Protein AF-X0XQT0-F1 (afdb_monomer_lite)

Radius of gyration: 21.72 Å; chains: 1; bounding box: 65×50×56 Å

Sequence (239 aa):
MYTRSASAFLIATLVLFSLCFSITVYAQEEADPASNDNGLSEESNVLSSSWTDRLWTETYFESHFSKHEDNNVISDWWVKHGIHLFKWREKYVDAYLKGRVLYDRNGDFWNNRGEAGIGIRYKPWNSLGLFLFSEVLYGSYWDREGDDKNPYDLSYWDYQGGFMFWQWWGDAWWQVEGVRFYVPFKGWRELYADGLYYDRDDSNVIATMDYKEGLMLTRQGNLSFDAYVNLEAATDVND

pLDDT: mean 81.71, std 19.34, range [33.56, 98.44]

Structure (mmCIF, N/CA/C/O backbone):
data_AF-X0XQT0-F1
#
_entry.id   AF-X0XQT0-F1
#
loop_
_atom_site.group_PDB
_atom_site.id
_atom_site.type_symbol
_atom_site.label_atom_id
_atom_site.label_alt_id
_atom_site.label_comp_id
_atom_site.label_asym_id
_atom_site.label_entity_id
_atom_site.label_seq_id
_atom_site.pdbx_PDB_ins_code
_atom_site.Cartn_x
_atom_site.Cartn_y
_atom_site.Cartn_z
_atom_site.occupancy
_atom_site.B_iso_or_equiv
_atom_site.auth_seq_id
_atom_site.auth_comp_id
_atom_site.auth_asym_id
_atom_site.auth_atom_id
_atom_site.pdbx_PDB_model_num
ATOM 1 N N . MET A 1 1 ? 10.065 14.350 -29.520 1.00 38.00 1 MET A N 1
ATOM 2 C CA . MET A 1 1 ? 8.618 14.642 -29.437 1.00 38.00 1 MET A CA 1
ATOM 3 C C . MET A 1 1 ? 8.057 13.817 -28.270 1.00 38.00 1 MET A C 1
ATOM 5 O O . MET A 1 1 ? 7.423 12.814 -28.522 1.00 38.00 1 MET A O 1
ATOM 9 N N . TYR A 1 2 ? 8.382 14.156 -27.008 1.00 39.59 2 TYR A N 1
ATOM 10 C CA . TYR A 1 2 ? 8.297 13.202 -25.869 1.00 39.59 2 TYR A CA 1
ATOM 11 C C . TYR A 1 2 ? 7.765 13.786 -24.541 1.00 39.59 2 TYR A C 1
ATOM 13 O O . TYR A 1 2 ? 7.936 13.200 -23.484 1.00 39.59 2 TYR A O 1
ATOM 21 N N . THR A 1 3 ? 7.091 14.938 -24.549 1.00 42.31 3 THR A N 1
ATOM 22 C CA . THR A 1 3 ? 6.698 15.629 -23.300 1.00 42.31 3 THR A CA 1
ATOM 23 C C . THR A 1 3 ? 5.212 15.545 -22.945 1.00 42.31 3 THR A C 1
ATOM 25 O O . THR A 1 3 ? 4.799 16.159 -21.963 1.00 42.31 3 THR A O 1
ATOM 28 N N . ARG A 1 4 ? 4.383 14.819 -23.712 1.00 40.66 4 ARG A N 1
ATOM 29 C CA . ARG A 1 4 ? 2.912 14.872 -23.562 1.00 40.66 4 ARG A CA 1
ATOM 30 C C . ARG A 1 4 ? 2.290 13.829 -22.620 1.00 40.66 4 ARG A C 1
ATOM 32 O O . ARG A 1 4 ? 1.221 14.114 -22.096 1.00 40.66 4 ARG A O 1
ATOM 39 N N . SER A 1 5 ? 2.909 12.670 -22.374 1.00 48.09 5 SER A N 1
ATOM 40 C CA . SER A 1 5 ? 2.303 11.633 -21.510 1.00 48.09 5 SER A CA 1
ATOM 41 C C . SER A 1 5 ? 2.581 11.862 -20.020 1.00 48.09 5 SER A C 1
ATOM 43 O O . SER A 1 5 ? 1.654 11.836 -19.215 1.00 48.09 5 SER A O 1
ATOM 45 N N . ALA A 1 6 ? 3.824 12.190 -19.654 1.00 42.84 6 ALA A N 1
ATOM 46 C CA . ALA A 1 6 ? 4.209 12.447 -18.262 1.00 42.84 6 ALA A CA 1
ATOM 47 C C . ALA A 1 6 ? 3.493 13.672 -17.661 1.00 42.84 6 ALA A C 1
ATOM 49 O O . ALA A 1 6 ? 3.119 13.676 -16.490 1.00 42.84 6 ALA A O 1
ATOM 50 N N . SER A 1 7 ? 3.244 14.700 -18.477 1.00 43.69 7 SER A N 1
ATOM 51 C CA . SER A 1 7 ? 2.507 15.894 -18.056 1.00 43.69 7 SER A CA 1
ATOM 52 C C . SER A 1 7 ? 1.013 15.617 -17.865 1.00 43.69 7 SER A C 1
ATOM 54 O O . SER A 1 7 ? 0.437 16.119 -16.907 1.00 43.69 7 SER A O 1
ATOM 56 N N . ALA A 1 8 ? 0.393 14.769 -18.691 1.00 45.28 8 ALA A N 1
ATOM 57 C CA . ALA A 1 8 ? -1.011 14.388 -18.521 1.00 45.28 8 ALA A CA 1
ATOM 58 C C . ALA A 1 8 ? -1.254 13.603 -17.220 1.00 45.28 8 ALA A C 1
ATOM 60 O O . ALA A 1 8 ? -2.250 13.842 -16.540 1.00 45.28 8 ALA A O 1
ATOM 61 N N . PHE A 1 9 ? -0.326 12.721 -16.841 1.00 47.75 9 PHE A N 1
ATOM 62 C CA . PHE A 1 9 ? -0.431 11.937 -15.610 1.00 47.75 9 PHE A CA 1
ATOM 63 C C . PHE A 1 9 ? -0.155 12.779 -14.355 1.00 47.75 9 PHE A C 1
ATOM 65 O O . PHE A 1 9 ? -0.948 12.746 -13.422 1.00 47.75 9 PHE A O 1
ATOM 72 N N . LEU A 1 10 ? 0.883 13.628 -14.358 1.00 45.94 10 LEU A N 1
ATOM 73 C CA . LEU A 1 10 ? 1.135 14.572 -13.259 1.00 45.94 10 LEU A CA 1
ATOM 74 C C . LEU A 1 10 ? -0.057 15.521 -13.044 1.00 45.94 10 LEU A C 1
ATOM 76 O O . LEU A 1 10 ? -0.433 15.802 -11.908 1.00 45.94 10 LEU A O 1
ATOM 80 N N . ILE A 1 11 ? -0.681 15.982 -14.134 1.00 51.53 11 ILE A N 1
ATOM 81 C CA . ILE A 1 11 ? -1.904 16.789 -14.081 1.00 51.53 11 ILE A CA 1
ATOM 82 C C . ILE A 1 11 ? -3.063 15.968 -13.507 1.00 51.53 11 ILE A C 1
ATOM 84 O O . ILE A 1 11 ? -3.768 16.480 -12.647 1.00 51.53 11 ILE A O 1
ATOM 88 N N . ALA A 1 12 ? -3.248 14.707 -13.905 1.00 51.19 12 ALA A N 1
ATOM 89 C CA . ALA A 1 12 ? -4.295 13.848 -13.349 1.00 51.19 12 ALA A CA 1
ATOM 90 C C . ALA A 1 12 ? -4.118 13.617 -11.836 1.00 51.19 12 ALA A C 1
ATOM 92 O O . ALA A 1 12 ? -5.087 13.726 -11.087 1.00 51.19 12 ALA A O 1
ATOM 93 N N . THR A 1 13 ? -2.888 13.392 -11.369 1.00 51.03 13 THR A N 1
ATOM 94 C CA . THR A 1 13 ? -2.577 13.204 -9.943 1.00 51.03 13 THR A CA 1
ATOM 95 C C . THR A 1 13 ? -2.747 14.495 -9.142 1.00 51.03 13 THR A C 1
ATOM 97 O O . THR A 1 13 ? -3.313 14.469 -8.053 1.00 51.03 13 THR A O 1
ATOM 100 N N . LEU A 1 14 ? -2.336 15.647 -9.688 1.00 49.38 14 LEU A N 1
ATOM 101 C CA . LEU A 1 14 ? -2.571 16.958 -9.069 1.00 49.38 14 LEU A CA 1
ATOM 102 C C . LEU A 1 14 ? -4.059 17.331 -9.047 1.00 49.38 14 LEU A C 1
ATOM 104 O O . LEU A 1 14 ? -4.523 17.929 -8.080 1.00 49.38 14 LEU A O 1
ATOM 108 N N . VAL A 1 15 ? -4.820 16.955 -10.079 1.00 56.25 15 VAL A N 1
ATOM 109 C CA . VAL A 1 15 ? -6.277 17.137 -10.133 1.00 56.25 15 VAL A CA 1
ATOM 110 C C . VAL A 1 15 ? -6.965 16.244 -9.104 1.00 56.25 15 VAL A C 1
ATOM 112 O O . VAL A 1 15 ? -7.823 16.736 -8.379 1.00 56.25 15 VAL A O 1
ATOM 115 N N . LEU A 1 16 ? -6.559 14.979 -8.962 1.00 48.34 16 LEU A N 1
ATOM 116 C CA . LEU A 1 16 ? -7.058 14.090 -7.907 1.00 48.34 16 LEU A CA 1
ATOM 117 C C . LEU A 1 16 ? -6.721 14.636 -6.514 1.00 48.34 16 LEU A C 1
ATOM 119 O O . LEU A 1 16 ? -7.609 14.736 -5.672 1.00 48.34 16 LEU A O 1
ATOM 123 N N . PHE A 1 17 ? -5.484 15.086 -6.288 1.00 51.41 17 PHE A N 1
ATOM 124 C CA . PHE A 1 17 ? -5.070 15.698 -5.023 1.00 51.41 17 PHE A CA 1
ATOM 125 C C . PHE A 1 17 ? -5.875 16.969 -4.705 1.00 51.41 17 PHE A C 1
ATOM 127 O O . PHE A 1 17 ? -6.380 17.120 -3.592 1.00 51.41 17 PHE A O 1
ATOM 134 N N . SER A 1 18 ? -6.070 17.853 -5.691 1.00 44.31 18 SER A N 1
ATOM 135 C CA . SER A 1 18 ? -6.868 19.073 -5.537 1.00 44.31 18 SER A CA 1
ATOM 136 C C . SER A 1 18 ? -8.342 18.766 -5.281 1.00 44.31 18 SER A C 1
ATOM 138 O O . SER A 1 18 ? -8.942 19.405 -4.424 1.00 44.31 18 SER A O 1
ATOM 140 N N . LEU A 1 19 ? -8.929 17.790 -5.981 1.00 43.62 19 LEU A N 1
ATOM 141 C CA . LEU A 1 19 ? -10.322 17.389 -5.771 1.00 43.62 19 LEU A CA 1
ATOM 142 C C . LEU A 1 19 ? -10.527 16.835 -4.360 1.00 43.62 19 LEU A C 1
ATOM 144 O O . LEU A 1 19 ? -11.519 17.157 -3.714 1.00 43.62 19 LEU A O 1
ATOM 148 N N . CYS A 1 20 ? -9.568 16.071 -3.842 1.00 46.56 20 CYS A N 1
ATOM 149 C CA . CYS A 1 20 ? -9.681 15.474 -2.514 1.00 46.56 20 CYS A CA 1
ATOM 150 C C . CYS A 1 20 ? -9.491 16.497 -1.399 1.00 46.56 20 CYS A C 1
ATOM 152 O O . CYS A 1 20 ? -10.230 16.475 -0.411 1.00 46.56 20 CYS A O 1
ATOM 154 N N . PHE A 1 21 ? -8.568 17.443 -1.586 1.00 44.28 21 PHE A N 1
ATOM 155 C CA . PHE A 1 21 ? -8.404 18.561 -0.665 1.00 44.28 21 PHE A CA 1
ATOM 156 C C . PHE A 1 21 ? -9.651 19.459 -0.661 1.00 44.28 21 PHE A C 1
ATOM 158 O O . PHE A 1 21 ? -10.151 19.807 0.404 1.00 44.28 21 PHE A O 1
ATOM 165 N N . SER A 1 22 ? -10.223 19.760 -1.832 1.00 39.56 22 SER A N 1
ATOM 166 C CA . SER A 1 22 ? -11.442 20.570 -1.945 1.00 39.56 22 SER A CA 1
ATOM 167 C C . SER A 1 22 ? -12.683 19.892 -1.358 1.00 39.56 22 SER A C 1
ATOM 169 O O . SER A 1 22 ? -13.456 20.566 -0.688 1.00 39.56 22 SER A O 1
ATOM 171 N N . ILE A 1 23 ? -12.872 18.581 -1.548 1.00 45.12 23 ILE A N 1
ATOM 172 C CA . ILE A 1 23 ? -14.010 17.847 -0.960 1.00 45.12 23 ILE A CA 1
ATOM 173 C C . ILE A 1 23 ? -13.892 17.793 0.568 1.00 45.12 23 ILE A C 1
ATOM 175 O O . ILE A 1 23 ? -14.886 17.980 1.265 1.00 45.12 23 ILE A O 1
ATOM 179 N N . THR A 1 24 ? -12.680 17.592 1.093 1.00 42.62 24 THR A N 1
ATOM 180 C CA . THR A 1 24 ? -12.441 17.545 2.544 1.00 42.62 24 THR A CA 1
ATOM 181 C C . THR A 1 24 ? -12.668 18.911 3.193 1.00 42.62 24 THR A C 1
ATOM 183 O O . THR A 1 24 ? -13.316 18.994 4.231 1.00 42.62 24 THR A O 1
ATOM 186 N N . VAL A 1 25 ? -12.192 19.991 2.561 1.00 37.12 25 VAL A N 1
ATOM 187 C CA . VAL A 1 25 ? -12.391 21.365 3.052 1.00 37.12 25 VAL A CA 1
ATOM 188 C C . VAL A 1 25 ? -13.862 21.784 2.960 1.00 37.12 25 VAL A C 1
ATOM 190 O O . VAL A 1 25 ? -14.383 22.343 3.920 1.00 37.12 25 VAL A O 1
ATOM 193 N N . TYR A 1 26 ? -14.560 21.454 1.868 1.00 33.56 26 TYR A N 1
ATOM 194 C CA . TYR A 1 26 ? -15.983 21.778 1.707 1.00 33.56 26 TYR A CA 1
ATOM 195 C C . TYR A 1 26 ? -16.863 21.063 2.744 1.00 33.56 26 TYR A C 1
ATOM 197 O O . TYR A 1 26 ? -17.716 21.689 3.366 1.00 33.56 26 TYR A O 1
ATOM 205 N N . ALA A 1 27 ? -16.606 19.776 3.005 1.00 41.94 27 ALA A N 1
ATOM 206 C CA . ALA A 1 27 ? -17.336 19.014 4.021 1.00 41.94 27 ALA A CA 1
ATOM 207 C C . ALA A 1 27 ? -17.102 19.535 5.453 1.00 41.94 27 ALA A C 1
ATOM 209 O O . ALA A 1 27 ? -17.945 19.341 6.327 1.00 41.94 27 ALA A O 1
ATOM 210 N N . GLN A 1 28 ? -15.970 20.197 5.704 1.00 39.44 28 GLN A N 1
ATOM 211 C CA . GLN A 1 28 ? -15.644 20.776 7.006 1.00 39.44 28 GLN A CA 1
ATOM 212 C C . GLN A 1 28 ? -16.250 22.180 7.200 1.00 39.44 28 GLN A C 1
ATOM 214 O O . GLN A 1 28 ? -16.504 22.573 8.336 1.00 39.44 28 GLN A O 1
ATOM 219 N N . GLU A 1 29 ? -16.506 22.921 6.117 1.00 42.22 29 GLU A N 1
ATOM 220 C CA . GLU A 1 29 ? -17.094 24.271 6.148 1.00 42.22 29 GLU A CA 1
ATOM 221 C C . GLU A 1 29 ? -18.632 24.249 6.269 1.00 42.22 29 GLU A C 1
ATOM 223 O O . GLU A 1 29 ? -19.222 25.168 6.829 1.00 42.22 29 GLU A O 1
ATOM 228 N N . GLU A 1 30 ? -19.293 23.170 5.832 1.00 46.34 30 GLU A N 1
ATOM 229 C CA . GLU A 1 30 ? -20.752 22.994 5.964 1.00 46.34 30 GLU A CA 1
ATOM 230 C C . GLU A 1 30 ? -21.197 22.548 7.377 1.00 46.34 30 GLU A C 1
ATOM 232 O O . GLU A 1 30 ? -22.389 22.516 7.684 1.00 46.34 30 GLU A O 1
ATOM 237 N N . ALA A 1 31 ? -20.248 22.239 8.268 1.00 41.91 31 ALA A N 1
ATOM 238 C CA . ALA A 1 31 ? -20.497 21.767 9.631 1.00 41.91 31 ALA A CA 1
ATOM 239 C C . ALA A 1 31 ? -20.542 22.902 10.677 1.00 41.91 31 ALA A C 1
ATOM 241 O O . ALA A 1 31 ? -20.018 22.743 11.781 1.00 41.91 31 ALA A O 1
ATOM 242 N N . ASP A 1 32 ? -21.177 24.032 10.352 1.00 39.91 32 ASP A N 1
ATOM 243 C CA . ASP A 1 32 ? -21.469 25.099 11.318 1.00 39.91 32 ASP A CA 1
ATOM 244 C C . ASP A 1 32 ? -22.965 25.045 11.697 1.00 39.91 32 ASP A C 1
ATOM 246 O O . ASP A 1 32 ? -23.822 25.519 10.941 1.00 39.91 32 ASP A O 1
ATOM 250 N N . PRO A 1 33 ? -23.347 24.406 12.822 1.00 47.69 33 PRO A N 1
ATOM 251 C CA . PRO A 1 33 ? -24.745 24.287 13.197 1.00 47.69 33 PRO A CA 1
ATOM 252 C C . PRO A 1 33 ? -25.221 25.616 13.786 1.00 47.69 33 PRO A C 1
ATOM 254 O O . PRO A 1 33 ? -25.171 25.851 14.995 1.00 47.69 33 PRO A O 1
ATOM 257 N N . ALA A 1 34 ? -25.734 26.488 12.921 1.00 44.09 34 ALA A N 1
ATOM 258 C CA . ALA A 1 34 ? -26.587 27.576 13.359 1.00 44.09 34 ALA A CA 1
ATOM 259 C C . ALA A 1 34 ? -27.824 27.000 14.072 1.00 44.09 34 ALA A C 1
ATOM 261 O O . ALA A 1 34 ? -28.561 26.167 13.545 1.00 44.09 34 ALA A O 1
ATOM 262 N N . SER A 1 35 ? -28.015 27.472 15.299 1.00 53.69 35 SER A N 1
ATOM 263 C CA . SER A 1 35 ? -29.132 27.215 16.200 1.00 53.69 35 SER A CA 1
ATOM 264 C C . SER A 1 35 ? -30.499 27.160 15.512 1.00 53.69 35 SER A C 1
ATOM 266 O O . SER A 1 35 ? -30.925 28.149 14.912 1.00 53.69 35 SER A O 1
ATOM 268 N N . ASN A 1 36 ? -31.250 26.081 15.735 1.00 42.75 36 ASN A N 1
ATOM 269 C CA . ASN A 1 36 ? -32.697 26.201 15.864 1.00 42.75 36 ASN A CA 1
ATOM 270 C C . ASN A 1 36 ? -33.290 25.080 16.719 1.00 42.75 36 ASN A C 1
ATOM 272 O O . ASN A 1 36 ? -33.413 23.927 16.315 1.00 42.75 36 ASN A O 1
ATOM 276 N N . ASP A 1 37 ? -33.649 25.498 17.925 1.00 59.22 37 ASP A N 1
ATOM 277 C CA . ASP A 1 37 ? -34.626 24.884 18.803 1.00 59.22 37 ASP A CA 1
ATOM 278 C C . ASP A 1 37 ? -35.977 24.822 18.075 1.00 59.22 37 ASP A C 1
ATOM 280 O O . ASP A 1 37 ? -36.432 25.839 17.552 1.00 59.22 37 ASP A O 1
ATOM 284 N N . ASN A 1 38 ? -36.562 23.627 17.978 1.00 44.81 38 ASN A N 1
ATOM 285 C CA . ASN A 1 38 ? -38.003 23.370 18.019 1.00 44.81 38 ASN A CA 1
ATOM 286 C C . ASN A 1 38 ? -38.233 21.864 17.879 1.00 44.81 38 ASN A C 1
ATOM 288 O O . ASN A 1 38 ? -38.069 21.277 16.809 1.00 44.81 38 ASN A O 1
ATOM 292 N N . GLY A 1 39 ? -38.629 21.244 18.989 1.00 49.28 39 GLY A N 1
ATOM 293 C CA . GLY A 1 39 ? -39.061 19.858 19.018 1.00 49.28 39 GLY A CA 1
ATOM 294 C C . GLY A 1 39 ? -40.198 19.616 18.034 1.00 49.28 39 GLY A C 1
ATOM 295 O O . GLY A 1 39 ? -41.196 20.325 18.076 1.00 49.28 39 GLY A O 1
ATOM 296 N N . LEU A 1 40 ? -40.015 18.622 17.164 1.00 43.34 40 LEU A N 1
ATOM 297 C CA . LEU A 1 40 ? -41.027 17.770 16.534 1.00 43.34 40 LEU A CA 1
ATOM 298 C C . LEU A 1 40 ? -40.295 16.751 15.632 1.00 43.34 40 LEU A C 1
ATOM 300 O O . LEU A 1 40 ? -39.516 17.125 14.761 1.00 43.34 40 LEU A O 1
ATOM 304 N N . SER A 1 41 ? -40.623 15.468 15.813 1.00 42.03 41 SER A N 1
ATOM 305 C CA . SER A 1 41 ? -40.270 14.291 14.990 1.00 42.03 41 SER A CA 1
ATOM 306 C C . SER A 1 41 ? -38.894 13.624 15.200 1.00 42.03 41 SER A C 1
ATOM 308 O O . SER A 1 41 ? -37.945 13.824 14.453 1.00 42.03 41 SER A O 1
ATOM 310 N N . GLU A 1 42 ? -38.842 12.674 16.139 1.00 47.59 42 GLU A N 1
ATOM 311 C CA . GLU A 1 42 ? -37.796 11.633 16.202 1.00 47.59 42 GLU A CA 1
ATOM 312 C C . GLU A 1 42 ? -37.819 10.661 14.993 1.00 47.59 42 GLU A C 1
ATOM 314 O O . GLU A 1 42 ? -36.913 9.848 14.839 1.00 47.59 42 GLU A O 1
ATOM 319 N N . GLU A 1 43 ? -38.803 10.756 14.091 1.00 44.81 43 GLU A N 1
ATOM 320 C CA . GLU A 1 43 ? -38.943 9.867 12.922 1.00 44.81 43 GLU A CA 1
ATOM 321 C C . GLU A 1 43 ? -38.236 10.353 11.640 1.00 44.81 43 GLU A C 1
ATOM 323 O O . GLU A 1 43 ? -38.163 9.603 10.668 1.00 44.81 43 GLU A O 1
ATOM 328 N N . SER A 1 44 ? -37.670 11.566 11.608 1.00 40.19 44 SER A N 1
ATOM 329 C CA . SER A 1 44 ? -36.994 12.103 10.409 1.00 40.19 44 SER A CA 1
ATOM 330 C C . SER A 1 44 ? -35.462 11.956 10.412 1.00 40.19 44 SER A C 1
ATOM 332 O O . SER A 1 44 ? -34.826 12.116 9.371 1.00 40.19 44 SER A O 1
ATOM 334 N N . ASN A 1 45 ? -34.860 11.539 11.532 1.00 41.31 45 ASN A N 1
ATOM 335 C CA . ASN A 1 45 ? -33.402 11.400 11.686 1.00 41.31 45 ASN A CA 1
ATOM 336 C C . ASN A 1 45 ? -32.806 10.102 11.098 1.00 41.31 45 ASN A C 1
ATOM 338 O O . ASN A 1 45 ? -31.614 9.845 11.244 1.00 41.31 45 ASN A O 1
ATOM 342 N N . VAL A 1 46 ? -33.607 9.266 10.428 1.00 47.25 46 VAL A N 1
ATOM 343 C CA . VAL A 1 46 ? -33.171 7.948 9.914 1.00 47.25 46 VAL A CA 1
ATOM 344 C C . VAL A 1 46 ? -32.658 8.012 8.460 1.00 47.25 46 VAL A C 1
ATOM 346 O O . VAL A 1 46 ? -32.148 7.022 7.942 1.00 47.25 46 VAL A O 1
ATOM 349 N N . LEU A 1 47 ? -32.738 9.167 7.785 1.00 47.91 47 LEU A N 1
ATOM 350 C CA . LEU A 1 47 ? -32.523 9.265 6.330 1.00 47.91 47 LEU A CA 1
ATOM 351 C C . LEU A 1 47 ? -31.578 10.379 5.848 1.00 47.91 47 LEU A C 1
ATOM 353 O O . LEU A 1 47 ? -31.579 10.694 4.660 1.00 47.91 47 LEU A O 1
ATOM 357 N N . SER A 1 48 ? -30.722 10.931 6.711 1.00 47.62 48 SER A N 1
ATOM 358 C CA . SER A 1 48 ? -29.704 11.913 6.303 1.00 47.62 48 SER A CA 1
ATOM 359 C C . SER A 1 48 ? -28.266 11.448 6.548 1.00 47.62 48 SER A C 1
ATOM 361 O O . SER A 1 48 ? -27.419 12.250 6.927 1.00 47.62 48 SER A O 1
ATOM 363 N N . SER A 1 49 ? -27.937 10.173 6.285 1.00 57.62 49 SER A N 1
ATOM 364 C CA . SER A 1 49 ? -26.520 9.863 6.039 1.00 57.62 49 SER A CA 1
ATOM 365 C C . SER A 1 49 ? -26.120 10.618 4.774 1.00 57.62 49 SER A C 1
ATOM 367 O O . SER A 1 49 ? -26.578 10.279 3.675 1.00 57.62 49 SER A O 1
ATOM 369 N N . SER A 1 50 ? -25.332 11.671 4.935 1.00 76.44 50 SER A N 1
ATOM 370 C CA . SER A 1 50 ? -24.832 12.455 3.819 1.00 76.44 50 SER A CA 1
ATOM 371 C C . SER A 1 50 ? -24.049 11.523 2.887 1.00 76.44 50 SER A C 1
ATOM 373 O O . SER A 1 50 ? -23.421 10.558 3.330 1.00 76.44 50 SER A O 1
ATOM 375 N N . TRP A 1 51 ? -24.091 11.750 1.571 1.00 79.19 51 TRP A N 1
ATOM 376 C CA . TRP A 1 51 ? -23.327 10.920 0.626 1.00 79.19 51 TRP A CA 1
ATOM 377 C C . TRP A 1 51 ? -21.827 10.892 0.962 1.00 79.19 51 TRP A C 1
ATOM 379 O O . TRP A 1 51 ? -21.152 9.914 0.652 1.00 79.19 51 TRP A O 1
ATOM 389 N N . THR A 1 52 ? -21.339 11.921 1.654 1.00 84.31 52 THR A N 1
ATOM 390 C CA . THR A 1 52 ? -19.981 12.058 2.179 1.00 84.31 52 THR A CA 1
ATOM 391 C C . THR A 1 52 ? -19.642 11.070 3.296 1.00 84.31 52 THR A C 1
ATOM 393 O O . THR A 1 52 ? -18.518 10.584 3.311 1.00 84.31 52 THR A O 1
ATOM 396 N N . ASP A 1 53 ? -20.594 10.652 4.139 1.00 87.44 53 ASP A N 1
ATOM 397 C CA . ASP A 1 53 ? -20.360 9.638 5.192 1.00 87.44 53 ASP A CA 1
ATOM 398 C C . ASP A 1 53 ? -20.060 8.245 4.621 1.00 87.44 53 ASP A C 1
ATOM 400 O O . ASP A 1 53 ? -19.623 7.330 5.322 1.00 87.44 53 ASP A O 1
ATOM 404 N N . ARG A 1 54 ? -20.343 8.055 3.329 1.00 90.88 54 ARG A N 1
ATOM 405 C CA . ARG A 1 54 ? -20.059 6.816 2.606 1.00 90.88 54 ARG A CA 1
ATOM 406 C C . ARG A 1 54 ? -18.699 6.836 1.930 1.00 90.88 54 ARG A C 1
ATOM 408 O O . ARG A 1 54 ? -18.285 5.785 1.446 1.00 90.88 54 ARG A O 1
ATOM 415 N N . LEU A 1 55 ? -18.051 7.996 1.848 1.00 94.56 55 LEU A N 1
ATOM 416 C CA . LEU A 1 55 ? -16.778 8.171 1.169 1.00 94.56 55 LEU A CA 1
ATOM 417 C C . LEU A 1 55 ? -15.622 7.948 2.139 1.00 94.56 55 LEU A C 1
ATOM 419 O O . LEU A 1 55 ? -15.686 8.303 3.312 1.00 94.56 55 LEU A O 1
ATOM 423 N N . TRP A 1 56 ? -14.534 7.391 1.627 1.00 94.81 56 TRP A N 1
ATOM 424 C CA . TRP A 1 56 ? -13.289 7.261 2.369 1.00 94.81 56 TRP A CA 1
ATOM 425 C C . TRP A 1 56 ? -12.096 7.493 1.449 1.00 94.81 56 TRP A C 1
ATOM 427 O O . TRP A 1 56 ? -12.172 7.310 0.232 1.00 94.81 56 TRP A O 1
ATOM 437 N N . THR A 1 57 ? -10.986 7.910 2.048 1.00 95.75 57 THR A N 1
ATOM 438 C CA . THR A 1 57 ? -9.711 8.101 1.360 1.00 95.75 57 THR A CA 1
ATOM 439 C C . THR A 1 57 ? -8.604 7.452 2.168 1.00 95.75 57 THR A C 1
ATOM 441 O O . THR A 1 57 ? -8.574 7.563 3.391 1.00 95.75 57 THR A O 1
ATOM 444 N N . GLU A 1 58 ? -7.695 6.787 1.473 1.00 95.12 58 GLU A N 1
ATOM 445 C CA . GLU A 1 58 ? -6.507 6.169 2.044 1.00 95.12 58 GLU A CA 1
ATOM 446 C C . GLU A 1 58 ? -5.307 6.559 1.190 1.00 95.12 58 GLU A C 1
ATOM 448 O O . GLU A 1 58 ? -5.393 6.576 -0.036 1.00 95.12 58 GLU A O 1
ATOM 453 N N . THR A 1 59 ? -4.195 6.901 1.828 1.00 95.88 59 THR A N 1
ATOM 454 C CA . THR A 1 59 ? -2.945 7.218 1.143 1.00 95.88 59 THR A CA 1
ATOM 455 C C . THR A 1 59 ? -1.810 6.539 1.877 1.00 95.88 59 THR A C 1
ATOM 457 O O . THR A 1 59 ? -1.807 6.476 3.106 1.00 95.88 59 THR A O 1
ATOM 460 N N . TYR A 1 60 ? -0.828 6.087 1.119 1.00 92.81 60 TYR A N 1
ATOM 461 C CA . TYR A 1 60 ? 0.374 5.464 1.644 1.00 92.81 60 TYR A CA 1
ATOM 462 C C . TYR A 1 60 ? 1.555 5.919 0.820 1.00 92.81 60 TYR A C 1
ATOM 464 O O . TYR A 1 60 ? 1.469 5.998 -0.403 1.00 92.81 60 TYR A O 1
ATOM 472 N N . PHE A 1 61 ? 2.642 6.212 1.514 1.00 94.69 61 PHE A N 1
ATOM 473 C CA . PHE A 1 61 ? 3.901 6.607 0.927 1.00 94.69 61 PHE A CA 1
ATOM 474 C C . PHE A 1 61 ? 5.015 5.854 1.639 1.00 94.69 61 PHE A C 1
ATOM 476 O O . PHE A 1 61 ? 5.091 5.886 2.869 1.00 94.69 61 PHE A O 1
ATOM 483 N N . GLU A 1 62 ? 5.898 5.247 0.864 1.00 91.81 62 GLU A N 1
ATOM 484 C CA . GLU A 1 62 ? 7.109 4.613 1.354 1.00 91.81 62 GLU A CA 1
ATOM 485 C C . GLU A 1 62 ? 8.292 5.004 0.477 1.00 91.81 62 GLU A C 1
ATOM 487 O O . GLU A 1 62 ? 8.173 5.200 -0.732 1.00 91.81 62 GLU A O 1
ATOM 492 N N . SER A 1 63 ? 9.450 5.148 1.109 1.00 94.81 63 SER A N 1
ATOM 493 C CA . SER A 1 63 ? 10.708 5.393 0.426 1.00 94.81 63 SER A CA 1
ATOM 494 C C . SER A 1 63 ? 11.792 4.596 1.123 1.00 94.81 63 SER A C 1
ATOM 496 O O . SER A 1 63 ? 11.949 4.703 2.343 1.00 94.81 63 SER A O 1
ATOM 498 N N . HIS A 1 64 ? 12.531 3.801 0.359 1.00 92.06 64 HIS A N 1
ATOM 499 C CA . HIS A 1 64 ? 13.613 2.988 0.884 1.00 92.06 64 HIS A CA 1
ATOM 500 C C . HIS A 1 64 ? 14.928 3.333 0.196 1.00 92.06 64 HIS A C 1
ATOM 502 O O . HIS A 1 64 ? 14.990 3.650 -0.991 1.00 92.06 64 HIS A O 1
ATOM 508 N N . PHE A 1 65 ? 15.996 3.289 0.986 1.00 93.44 65 PHE A N 1
ATOM 509 C CA . PHE A 1 65 ? 17.359 3.468 0.516 1.00 93.44 65 PHE A CA 1
ATOM 510 C C . PHE A 1 65 ? 18.086 2.130 0.599 1.00 93.44 65 PHE A C 1
ATOM 512 O O . PHE A 1 65 ? 18.192 1.556 1.686 1.00 93.44 65 PHE A O 1
ATOM 519 N N . SER A 1 66 ? 18.628 1.667 -0.524 1.00 90.50 66 SER A N 1
ATOM 520 C CA . SER A 1 66 ? 19.329 0.389 -0.607 1.00 90.50 66 SER A CA 1
ATOM 521 C C . SER A 1 66 ? 20.789 0.595 -0.994 1.00 90.50 66 SER A C 1
ATOM 523 O O . SER A 1 66 ? 21.113 1.094 -2.068 1.00 90.50 66 SER A O 1
ATOM 525 N N . LYS A 1 67 ? 21.711 0.182 -0.115 1.00 91.12 67 LYS A N 1
ATOM 526 C CA . LYS A 1 6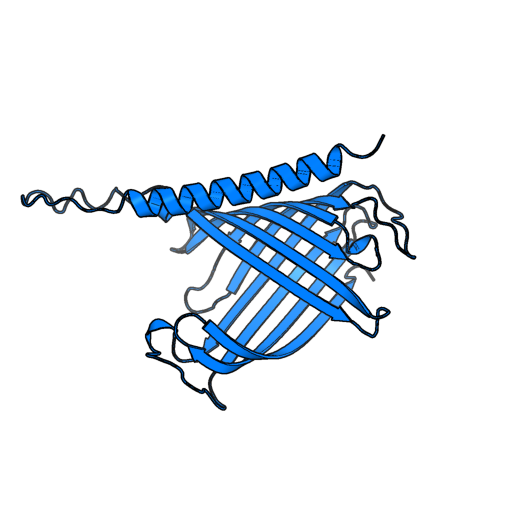7 ? 23.139 0.093 -0.474 1.00 91.12 67 LYS A CA 1
ATOM 527 C C . LYS A 1 67 ? 23.444 -1.099 -1.370 1.00 91.12 67 LYS A C 1
ATOM 529 O O . LYS A 1 67 ? 24.460 -1.072 -2.051 1.00 91.12 67 LYS A O 1
ATOM 534 N N . HIS A 1 68 ? 22.627 -2.147 -1.289 1.00 90.38 68 HIS A N 1
ATOM 535 C CA . HIS A 1 68 ? 22.793 -3.337 -2.114 1.00 90.38 68 HIS A CA 1
ATOM 536 C C . HIS A 1 68 ? 22.539 -3.015 -3.589 1.00 90.38 68 HIS A C 1
ATOM 538 O O . HIS A 1 68 ? 23.234 -3.542 -4.446 1.00 90.38 68 HIS A O 1
ATOM 544 N N . GLU A 1 69 ? 21.627 -2.080 -3.844 1.00 86.25 69 GLU A N 1
ATOM 545 C CA . GLU A 1 69 ? 21.289 -1.558 -5.167 1.00 86.25 69 GLU A CA 1
ATOM 546 C C . GLU A 1 69 ? 22.048 -0.249 -5.436 1.00 86.25 69 GLU A C 1
ATOM 548 O O . GLU A 1 69 ? 21.466 0.789 -5.707 1.00 86.25 69 GLU A O 1
ATOM 553 N N . ASP A 1 70 ? 23.367 -0.224 -5.254 1.00 90.69 70 ASP A N 1
ATOM 554 C CA . ASP A 1 70 ? 24.203 0.924 -5.653 1.00 90.69 70 ASP A CA 1
ATOM 555 C C . ASP A 1 70 ? 23.809 2.299 -5.071 1.00 90.69 70 ASP A C 1
ATOM 557 O O . ASP A 1 70 ? 24.051 3.353 -5.665 1.00 90.69 70 ASP A O 1
ATOM 561 N N . ASN A 1 71 ? 23.300 2.322 -3.836 1.00 92.50 71 ASN A N 1
ATOM 562 C CA . ASN A 1 71 ? 22.782 3.530 -3.175 1.00 92.50 71 ASN A CA 1
ATOM 563 C C . ASN A 1 71 ? 21.510 4.081 -3.849 1.00 92.50 71 ASN A C 1
ATOM 565 O O . ASN A 1 71 ? 21.308 5.307 -3.894 1.00 92.50 71 ASN A O 1
ATOM 569 N N . ASN A 1 72 ? 20.663 3.181 -4.355 1.00 92.25 72 ASN A N 1
ATOM 570 C CA . ASN A 1 72 ? 19.370 3.510 -4.932 1.00 92.25 72 ASN A CA 1
ATOM 571 C C . ASN A 1 72 ? 18.408 4.064 -3.880 1.00 92.25 72 ASN A C 1
ATOM 573 O O . ASN A 1 72 ? 18.488 3.767 -2.682 1.00 92.25 72 ASN A O 1
ATOM 577 N N . VAL A 1 73 ? 17.482 4.880 -4.370 1.00 94.75 73 VAL A N 1
ATOM 578 C CA . VAL A 1 73 ? 16.292 5.303 -3.645 1.00 94.75 73 VAL A CA 1
ATOM 579 C C . VAL A 1 73 ? 15.097 4.949 -4.507 1.00 94.75 73 VAL A C 1
ATOM 581 O O . VAL A 1 73 ? 14.946 5.490 -5.605 1.00 94.75 73 VAL A O 1
ATOM 584 N N . ILE A 1 74 ? 14.236 4.102 -3.964 1.00 94.00 74 ILE A N 1
ATOM 585 C CA . ILE A 1 74 ? 12.964 3.730 -4.571 1.00 94.00 74 ILE A CA 1
ATOM 586 C C . ILE A 1 74 ? 11.857 4.304 -3.701 1.00 94.00 74 ILE A C 1
ATOM 588 O O . ILE A 1 74 ? 11.971 4.382 -2.477 1.00 94.00 74 ILE A O 1
ATOM 592 N N . SER A 1 75 ? 10.811 4.813 -4.334 1.00 95.88 75 SER A N 1
ATOM 593 C CA . SER A 1 75 ? 9.671 5.418 -3.654 1.00 95.88 75 SER A CA 1
ATOM 594 C C . SER A 1 75 ? 8.373 4.934 -4.269 1.00 95.88 75 SER A C 1
ATOM 596 O O . SER A 1 75 ? 8.224 4.938 -5.487 1.00 95.88 75 SER A O 1
ATOM 598 N N . ASP A 1 76 ? 7.438 4.552 -3.412 1.00 95.56 76 ASP A N 1
ATOM 599 C CA . ASP A 1 76 ? 6.102 4.107 -3.775 1.00 95.56 76 ASP A CA 1
ATOM 600 C C . ASP A 1 76 ? 5.084 5.024 -3.108 1.00 95.56 76 ASP A C 1
ATOM 602 O O . ASP A 1 76 ? 5.128 5.280 -1.904 1.00 95.56 76 ASP A O 1
ATOM 606 N N . TRP A 1 77 ? 4.167 5.545 -3.908 1.00 97.44 77 TRP A N 1
ATOM 607 C CA . TRP A 1 77 ? 3.053 6.337 -3.432 1.00 97.44 77 TRP A CA 1
ATOM 608 C C . TRP A 1 77 ? 1.774 5.826 -4.060 1.00 97.44 77 TRP A C 1
ATOM 610 O O . TRP A 1 77 ? 1.671 5.730 -5.283 1.00 97.44 77 TRP A O 1
ATOM 620 N N . TRP A 1 78 ? 0.758 5.586 -3.241 1.00 96.25 78 TRP A N 1
ATOM 621 C CA . TRP A 1 78 ? -0.577 5.329 -3.746 1.00 96.25 78 TRP A CA 1
ATOM 622 C C . TRP A 1 78 ? -1.656 6.031 -2.940 1.00 96.25 78 TRP A C 1
ATOM 624 O O . TRP A 1 78 ? -1.510 6.339 -1.756 1.00 96.25 78 TRP A O 1
ATOM 634 N N . VAL A 1 79 ? -2.773 6.259 -3.621 1.00 97.69 79 VAL A N 1
ATOM 635 C CA . VAL A 1 79 ? -4.000 6.814 -3.068 1.00 97.69 79 VAL A CA 1
ATOM 636 C C . VAL A 1 79 ? -5.187 5.967 -3.510 1.00 97.69 79 VAL A C 1
ATOM 638 O O . VAL A 1 79 ? -5.262 5.526 -4.660 1.00 97.69 79 VAL A O 1
ATOM 641 N N . LYS A 1 80 ? -6.119 5.730 -2.588 1.00 97.69 80 LYS A N 1
ATOM 642 C CA . LYS A 1 80 ? -7.402 5.078 -2.840 1.00 97.69 80 LYS A CA 1
ATOM 643 C C . LYS A 1 80 ? -8.534 6.012 -2.429 1.00 97.69 80 LYS A C 1
ATOM 645 O O . LYS A 1 80 ? -8.535 6.524 -1.312 1.00 97.69 80 LYS A O 1
ATOM 650 N N . HIS A 1 81 ? -9.511 6.189 -3.312 1.00 97.44 81 HIS A N 1
ATOM 651 C CA . HIS A 1 81 ? -10.755 6.905 -3.028 1.00 97.44 81 HIS A CA 1
ATOM 652 C C . HIS A 1 81 ? -11.917 5.955 -3.203 1.00 97.44 81 HIS A C 1
ATOM 654 O O . HIS A 1 81 ? -12.147 5.463 -4.308 1.00 97.44 81 HIS A O 1
ATOM 660 N N . GLY A 1 82 ? -12.640 5.688 -2.124 1.00 97.12 82 GLY A N 1
ATOM 661 C CA . GLY A 1 82 ? -13.681 4.682 -2.137 1.00 97.12 82 GLY A CA 1
ATOM 662 C C . GLY A 1 82 ? -15.008 5.134 -1.581 1.00 97.12 82 GLY A C 1
ATOM 663 O O . GLY A 1 82 ? -15.154 6.205 -0.997 1.00 97.12 82 GLY A O 1
ATOM 664 N N . ILE A 1 83 ? -15.983 4.261 -1.799 1.00 96.88 83 ILE A N 1
ATOM 665 C CA . ILE A 1 83 ? -17.353 4.399 -1.346 1.00 96.88 83 ILE A CA 1
ATOM 666 C C . ILE A 1 83 ? -17.839 3.079 -0.748 1.00 96.88 83 ILE A C 1
ATOM 668 O O . ILE A 1 83 ? -17.624 2.002 -1.308 1.00 96.88 83 ILE A O 1
ATOM 672 N N . HIS A 1 84 ? -18.548 3.170 0.370 1.00 96.44 84 HIS A N 1
ATOM 673 C CA . HIS A 1 84 ? -19.319 2.076 0.945 1.00 96.44 84 HIS A CA 1
ATOM 674 C C . HIS A 1 84 ? -20.516 1.762 0.031 1.00 96.44 84 HIS A C 1
ATOM 676 O O . HIS A 1 84 ? -21.535 2.460 0.085 1.00 96.44 84 HIS A O 1
ATOM 682 N N . LEU A 1 85 ? -20.417 0.742 -0.832 1.00 94.38 85 LEU A N 1
ATOM 683 C CA . LEU A 1 85 ? -21.427 0.450 -1.861 1.00 94.38 85 LEU A CA 1
ATOM 684 C C . LEU A 1 85 ? -22.724 -0.104 -1.269 1.00 94.38 85 LEU A C 1
ATOM 686 O O . LEU A 1 85 ? -23.798 0.458 -1.478 1.00 94.38 85 LEU A O 1
ATOM 690 N N . PHE A 1 86 ? -22.635 -1.214 -0.542 1.00 94.00 86 PHE A N 1
ATOM 691 C CA . PHE A 1 86 ? -23.778 -1.871 0.090 1.00 94.00 86 PHE A CA 1
ATOM 692 C C . PHE A 1 86 ? -23.324 -2.709 1.283 1.00 94.00 86 PHE A C 1
ATOM 694 O O . PHE A 1 86 ? -22.136 -2.992 1.442 1.00 94.00 86 PHE A O 1
ATOM 701 N N . LYS A 1 87 ? -24.276 -3.111 2.132 1.00 94.50 87 LYS A N 1
ATOM 702 C CA . LYS A 1 87 ? -24.000 -4.011 3.254 1.00 94.50 87 LYS A CA 1
ATOM 703 C C . LYS A 1 87 ? -24.246 -5.465 2.863 1.00 94.50 87 LYS A C 1
ATOM 705 O O . LYS A 1 87 ? -25.349 -5.817 2.457 1.00 94.50 87 LYS A O 1
ATOM 710 N N . TRP A 1 88 ? -23.258 -6.321 3.083 1.00 93.69 88 TRP A N 1
ATOM 711 C CA . TRP A 1 88 ? -23.393 -7.773 3.075 1.00 93.69 88 TRP A CA 1
ATOM 712 C C . TRP A 1 88 ? -23.060 -8.306 4.469 1.00 93.69 88 TRP A C 1
ATOM 714 O O . TRP A 1 88 ? -22.004 -7.995 5.008 1.00 93.69 88 TRP A O 1
ATOM 724 N N . ARG A 1 89 ? -23.981 -9.056 5.093 1.00 92.19 89 ARG A N 1
ATOM 725 C CA . ARG A 1 89 ? -23.831 -9.566 6.477 1.00 92.19 89 ARG A CA 1
ATOM 726 C C . ARG A 1 89 ? -23.397 -8.482 7.482 1.00 92.19 89 ARG A C 1
ATOM 728 O O . ARG A 1 89 ? -22.498 -8.693 8.288 1.00 92.19 89 ARG A O 1
ATOM 735 N N . GLU A 1 90 ? -24.029 -7.306 7.408 1.00 91.00 90 GLU A N 1
ATOM 736 C CA . GLU A 1 90 ? -23.732 -6.131 8.254 1.00 91.00 90 GLU A CA 1
ATOM 737 C C . GLU A 1 90 ? -22.335 -5.514 8.056 1.00 91.00 90 GLU A C 1
ATOM 739 O O . GLU A 1 90 ? -21.846 -4.778 8.918 1.00 91.00 90 GLU A O 1
ATOM 744 N N . LYS A 1 91 ? -21.660 -5.819 6.948 1.00 91.75 91 LYS A N 1
ATOM 745 C CA . LYS A 1 91 ? -20.347 -5.272 6.592 1.00 91.75 91 LYS A CA 1
ATOM 746 C C . LYS A 1 91 ? -20.450 -4.562 5.260 1.00 91.75 91 LYS A C 1
ATOM 748 O O . LYS A 1 91 ? -21.179 -5.021 4.386 1.00 91.75 91 LYS A O 1
ATOM 753 N N . TYR A 1 92 ? -19.735 -3.459 5.100 1.00 94.56 92 TYR A N 1
ATOM 754 C CA . TYR A 1 92 ? -19.686 -2.807 3.804 1.00 94.56 92 TYR A CA 1
ATOM 755 C C . TYR A 1 92 ? -18.816 -3.603 2.838 1.00 94.56 92 TYR A C 1
ATOM 757 O O . TYR A 1 92 ? -17.735 -4.081 3.186 1.00 94.56 92 TYR A O 1
ATOM 765 N N . VAL A 1 93 ? -19.338 -3.758 1.629 1.00 96.88 93 VAL A N 1
ATOM 766 C CA . VAL A 1 93 ? -18.525 -3.977 0.443 1.00 96.88 93 VAL A CA 1
ATOM 767 C C . VAL A 1 93 ? -18.194 -2.594 -0.091 1.00 96.88 93 VAL A C 1
ATOM 769 O O . VAL A 1 93 ? -19.102 -1.798 -0.353 1.00 96.88 93 VAL A O 1
ATOM 772 N N . ASP A 1 94 ? -16.908 -2.311 -0.229 1.00 97.81 94 ASP A N 1
ATOM 773 C CA . ASP A 1 94 ? -16.425 -1.043 -0.753 1.00 97.81 94 ASP A CA 1
ATOM 774 C C . ASP A 1 94 ? -16.005 -1.219 -2.206 1.00 97.81 94 ASP A C 1
ATOM 776 O O . ASP A 1 94 ? -15.447 -2.254 -2.570 1.00 97.81 94 ASP A O 1
ATOM 780 N N . ALA A 1 95 ? -16.208 -0.180 -3.009 1.00 98.25 95 ALA A N 1
ATOM 781 C CA . ALA A 1 95 ? -15.486 -0.003 -4.263 1.00 98.25 95 ALA A CA 1
ATOM 782 C C . ALA A 1 95 ? -14.639 1.257 -4.188 1.00 98.25 95 ALA A C 1
ATOM 784 O O . ALA A 1 95 ? -14.986 2.197 -3.471 1.00 98.25 95 ALA A O 1
ATOM 785 N N . TYR A 1 96 ? -13.533 1.277 -4.919 1.00 98.25 96 TYR A N 1
ATOM 786 C CA . TYR A 1 96 ? -12.610 2.399 -4.918 1.00 98.25 96 TYR A CA 1
ATOM 787 C C . TYR A 1 96 ? -11.883 2.564 -6.244 1.00 98.25 96 TYR A C 1
ATOM 789 O O . TYR A 1 96 ? -11.726 1.619 -7.014 1.00 98.25 96 TYR A O 1
ATOM 797 N N . LEU A 1 97 ? -11.424 3.788 -6.479 1.00 98.44 97 LEU A N 1
ATOM 798 C CA . LEU A 1 97 ? -10.408 4.120 -7.466 1.00 98.44 97 LEU A CA 1
ATOM 799 C C . LEU A 1 97 ? -9.042 4.083 -6.783 1.00 98.44 97 LEU A C 1
ATOM 801 O O . LEU A 1 97 ? -8.923 4.549 -5.650 1.00 98.44 97 LEU A O 1
ATOM 805 N N . LYS A 1 98 ? -8.022 3.566 -7.467 1.00 98.12 98 LYS A N 1
ATOM 806 C CA . LYS A 1 98 ? -6.624 3.567 -7.019 1.00 98.12 98 LYS A CA 1
ATOM 807 C C . LYS A 1 98 ? -5.772 4.327 -8.026 1.00 98.12 98 LYS A C 1
ATOM 809 O O . LYS A 1 98 ? -5.942 4.145 -9.229 1.00 98.12 98 LYS A O 1
ATOM 814 N N . GLY A 1 99 ? -4.852 5.143 -7.530 1.00 98.06 99 GLY A N 1
ATOM 815 C CA . GLY A 1 99 ? -3.721 5.669 -8.289 1.00 98.06 99 GLY A CA 1
ATOM 816 C C . GLY A 1 99 ? -2.430 5.325 -7.558 1.00 98.06 99 GLY A C 1
ATOM 817 O O . GLY A 1 99 ? -2.380 5.472 -6.338 1.00 98.06 99 GLY A O 1
ATOM 818 N N . ARG A 1 100 ? -1.410 4.854 -8.275 1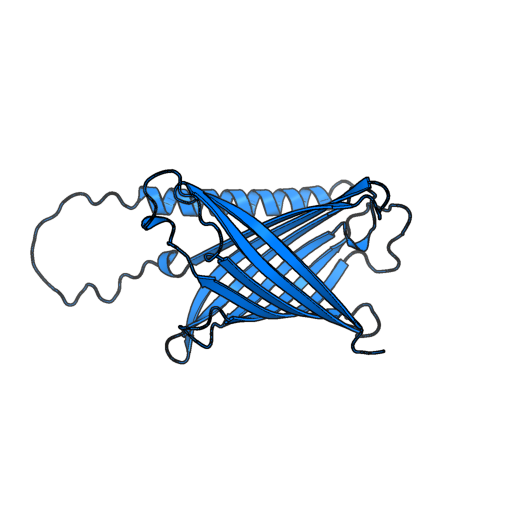.00 96.94 100 ARG A N 1
ATOM 819 C CA . ARG A 1 100 ? -0.097 4.491 -7.731 1.00 96.94 100 ARG A CA 1
ATOM 820 C C . ARG A 1 100 ? 1.025 4.997 -8.626 1.00 96.94 100 ARG A C 1
ATOM 822 O O . ARG A 1 100 ? 0.874 5.110 -9.841 1.00 96.94 100 ARG A O 1
ATOM 829 N N . VAL A 1 101 ? 2.141 5.328 -7.999 1.00 96.69 101 VAL A N 1
ATOM 830 C CA . VAL A 1 101 ? 3.330 5.914 -8.601 1.00 96.69 101 VAL A CA 1
ATOM 831 C C . VAL A 1 101 ? 4.530 5.248 -7.949 1.00 96.69 101 VAL A C 1
ATOM 833 O O . VAL A 1 101 ? 4.752 5.443 -6.758 1.00 96.69 101 VAL A O 1
ATOM 836 N N . LEU A 1 102 ? 5.299 4.489 -8.726 1.00 94.94 102 LEU A N 1
ATOM 837 C CA . LEU A 1 102 ? 6.598 3.978 -8.305 1.00 94.94 102 LEU A CA 1
ATOM 838 C C . LEU A 1 102 ? 7.680 4.761 -9.026 1.00 94.94 102 LEU A C 1
ATOM 840 O O . LEU A 1 102 ? 7.609 4.928 -10.244 1.00 94.94 102 LEU A O 1
ATOM 844 N N . TYR A 1 103 ? 8.661 5.235 -8.270 1.00 94.69 103 TYR A N 1
ATOM 845 C CA . TYR A 1 103 ? 9.810 5.962 -8.776 1.00 94.69 103 TYR A CA 1
ATOM 846 C C . TYR A 1 103 ? 11.102 5.332 -8.289 1.00 94.69 103 TYR A C 1
ATOM 848 O O . TYR A 1 103 ? 11.271 5.098 -7.094 1.00 94.69 103 TYR A O 1
ATOM 856 N N . ASP A 1 104 ? 12.045 5.182 -9.210 1.00 93.56 104 ASP A N 1
ATOM 857 C CA . ASP A 1 104 ? 13.377 4.679 -8.928 1.00 93.56 104 ASP A CA 1
ATOM 858 C C . ASP A 1 104 ? 14.434 5.635 -9.482 1.00 93.56 104 ASP A C 1
ATOM 860 O O . ASP A 1 104 ? 14.383 6.118 -10.626 1.00 93.56 104 ASP A O 1
ATOM 864 N N . ARG A 1 105 ? 15.384 5.969 -8.607 1.00 92.75 105 ARG A N 1
ATOM 865 C CA . ARG A 1 105 ? 16.434 6.935 -8.900 1.00 92.75 105 ARG A CA 1
ATOM 866 C C . ARG A 1 105 ? 17.422 6.410 -9.939 1.00 92.75 105 ARG A C 1
ATOM 868 O O . ARG A 1 105 ? 17.833 7.216 -10.778 1.00 92.75 105 ARG A O 1
ATOM 875 N N . ASN A 1 106 ? 17.797 5.137 -9.868 1.00 91.56 106 ASN A N 1
ATOM 876 C CA . ASN A 1 106 ? 18.732 4.498 -10.793 1.00 91.56 106 ASN A CA 1
ATOM 877 C C . ASN A 1 106 ? 18.109 4.276 -12.173 1.00 91.56 106 ASN A C 1
ATOM 879 O O . ASN A 1 106 ? 18.824 4.256 -13.171 1.00 91.56 106 ASN A O 1
ATOM 883 N N . GLY A 1 107 ? 16.778 4.253 -12.247 1.00 90.56 107 GLY A N 1
ATOM 884 C CA . GLY A 1 107 ? 16.065 4.157 -13.516 1.00 90.56 107 GLY A CA 1
ATOM 885 C C . GLY A 1 107 ? 15.684 2.730 -13.885 1.00 90.56 107 GLY A C 1
ATOM 886 O O . GLY A 1 107 ? 15.318 2.504 -15.033 1.00 90.56 107 GLY A O 1
ATOM 887 N N . ASP A 1 108 ? 15.727 1.788 -12.943 1.00 89.62 108 ASP A N 1
ATOM 888 C CA . ASP A 1 108 ? 15.312 0.412 -13.204 1.00 89.62 108 ASP A CA 1
ATOM 889 C C . ASP A 1 108 ? 13.846 0.401 -13.638 1.00 89.62 108 ASP A C 1
ATOM 891 O O . ASP A 1 108 ? 12.961 0.937 -12.952 1.00 89.62 108 ASP A O 1
ATOM 895 N N . PHE A 1 109 ? 13.586 -0.120 -14.840 1.00 88.88 109 PHE A N 1
ATOM 896 C CA . PHE A 1 109 ? 12.322 0.150 -15.525 1.00 88.88 109 PHE A CA 1
ATOM 897 C C . PHE A 1 109 ? 11.121 -0.353 -14.715 1.00 88.88 109 PHE A C 1
ATOM 899 O O . PHE A 1 109 ? 10.084 0.312 -14.663 1.00 88.88 109 PHE A O 1
ATOM 906 N N . TRP A 1 110 ? 11.264 -1.492 -14.023 1.00 87.06 110 TRP A N 1
ATOM 907 C CA . TRP A 1 110 ? 10.177 -2.096 -13.258 1.00 87.06 110 TRP A CA 1
ATOM 908 C C . TRP A 1 110 ? 9.712 -1.204 -12.104 1.00 87.06 110 TRP A C 1
ATOM 910 O O . TRP A 1 110 ? 8.537 -1.259 -11.762 1.00 87.06 110 TRP A O 1
ATOM 920 N N . ASN A 1 111 ? 10.557 -0.330 -11.555 1.00 90.62 111 ASN A N 1
ATOM 921 C CA . ASN A 1 111 ? 10.198 0.594 -10.476 1.00 90.62 111 ASN A CA 1
ATOM 922 C C . ASN A 1 111 ? 9.856 2.013 -10.962 1.00 90.62 111 ASN A C 1
ATOM 924 O O . ASN A 1 111 ? 9.651 2.901 -10.142 1.00 90.62 111 ASN A O 1
ATOM 928 N N . ASN A 1 112 ? 9.788 2.257 -12.273 1.00 92.81 112 ASN A N 1
ATOM 929 C CA . ASN A 1 112 ? 9.452 3.561 -12.849 1.00 92.81 112 ASN A CA 1
ATOM 930 C C . ASN A 1 112 ? 8.125 3.483 -13.601 1.00 92.81 112 ASN A C 1
ATOM 932 O O . ASN A 1 112 ? 8.095 3.359 -14.826 1.00 92.81 112 ASN A O 1
ATOM 936 N N . ARG A 1 113 ? 7.005 3.536 -12.876 1.00 94.31 113 ARG A N 1
ATOM 937 C CA . ARG A 1 113 ? 5.678 3.366 -13.481 1.00 94.31 113 ARG A CA 1
ATOM 938 C C . ARG A 1 113 ? 4.577 4.098 -12.734 1.00 94.31 113 ARG A C 1
ATOM 940 O O . ARG A 1 113 ? 4.635 4.302 -11.524 1.00 94.31 113 ARG A O 1
ATOM 947 N N . GLY A 1 114 ? 3.541 4.458 -13.481 1.00 96.25 114 GLY A N 1
ATOM 948 C CA . GLY A 1 114 ? 2.265 4.911 -12.941 1.00 96.25 114 GLY A CA 1
ATOM 949 C C . GLY A 1 114 ? 1.184 3.871 -13.197 1.00 96.25 114 GLY A C 1
ATOM 950 O O . GLY A 1 114 ? 1.108 3.326 -14.296 1.00 96.25 114 GLY A O 1
ATOM 951 N N . GLU A 1 115 ? 0.335 3.626 -12.208 1.00 96.44 115 GLU A N 1
ATOM 952 C CA . GLU A 1 115 ? -0.808 2.717 -12.292 1.00 96.44 115 GLU A CA 1
ATOM 953 C C . GLU A 1 115 ? -2.078 3.454 -11.858 1.00 96.44 115 GLU A C 1
ATOM 955 O O . GLU A 1 115 ? -2.066 4.270 -10.933 1.00 96.44 115 GLU A O 1
ATOM 960 N N . ALA A 1 116 ? -3.194 3.159 -12.513 1.00 98.06 116 ALA A N 1
ATOM 961 C CA . ALA A 1 116 ? -4.511 3.601 -12.088 1.00 98.06 116 ALA A CA 1
ATOM 962 C C . ALA A 1 116 ? -5.537 2.502 -12.343 1.00 98.06 116 ALA A C 1
ATOM 964 O O . ALA A 1 116 ? -5.450 1.768 -13.324 1.00 98.06 116 ALA A O 1
ATOM 965 N N . GLY A 1 117 ? -6.537 2.389 -11.481 1.00 97.62 117 GLY A N 1
ATOM 966 C CA . GLY A 1 117 ? -7.530 1.344 -11.651 1.00 97.62 117 GLY A CA 1
ATOM 967 C C . GLY A 1 117 ? -8.670 1.403 -10.663 1.00 97.62 117 GLY A C 1
ATOM 968 O O . GLY A 1 117 ? -8.857 2.388 -9.944 1.00 97.62 117 GLY A O 1
ATOM 969 N N . ILE A 1 118 ? -9.442 0.326 -10.658 1.00 98.31 118 ILE A N 1
ATOM 970 C CA . ILE A 1 118 ? -10.593 0.157 -9.782 1.00 98.31 118 ILE A CA 1
ATOM 971 C C . ILE A 1 118 ? -10.399 -1.079 -8.922 1.00 98.31 118 ILE A C 1
ATOM 973 O O . ILE A 1 118 ? -9.788 -2.058 -9.351 1.00 98.31 118 ILE A O 1
ATOM 977 N N . GLY A 1 119 ? -10.953 -1.044 -7.720 1.00 98.19 119 GLY A N 1
ATOM 978 C CA . GLY A 1 119 ? -10.924 -2.179 -6.823 1.00 98.19 119 GLY A CA 1
ATOM 979 C C . GLY A 1 119 ? -12.187 -2.317 -6.004 1.00 98.19 119 GLY A C 1
ATOM 980 O O . GLY A 1 119 ? -12.983 -1.384 -5.866 1.00 98.19 119 GLY A O 1
ATOM 981 N N . ILE A 1 120 ? -12.347 -3.510 -5.452 1.00 98.31 120 ILE A N 1
ATOM 982 C CA . ILE A 1 120 ? -13.338 -3.828 -4.437 1.00 98.31 120 ILE A CA 1
ATOM 983 C C . ILE A 1 120 ? -12.626 -4.351 -3.198 1.00 98.31 120 ILE A C 1
ATOM 985 O O . ILE A 1 120 ? -11.628 -5.065 -3.300 1.00 98.31 120 ILE A O 1
ATOM 989 N N . ARG A 1 121 ? -13.145 -4.022 -2.014 1.00 97.50 121 ARG A N 1
ATOM 990 C CA . ARG A 1 121 ? -12.675 -4.621 -0.761 1.00 97.50 121 ARG A CA 1
ATOM 991 C C . ARG A 1 121 ? -13.818 -4.986 0.167 1.00 97.50 121 ARG A C 1
ATOM 993 O O . ARG A 1 121 ? -14.893 -4.388 0.138 1.00 97.50 121 ARG A O 1
ATOM 1000 N N . TYR A 1 122 ? -13.566 -5.975 1.011 1.00 97.44 122 TYR A N 1
ATOM 1001 C CA . TYR A 1 122 ? -14.531 -6.493 1.966 1.00 97.44 122 TYR A CA 1
ATOM 1002 C C . TYR A 1 122 ? -13.841 -6.896 3.269 1.00 97.44 122 TYR A C 1
ATOM 1004 O O . TYR A 1 122 ? -12.811 -7.564 3.244 1.00 97.44 122 TYR A O 1
ATOM 1012 N N . LYS A 1 123 ? -14.429 -6.520 4.410 1.00 96.06 123 LYS A N 1
ATOM 1013 C CA . LYS A 1 123 ? -13.962 -6.893 5.753 1.00 96.06 123 LYS A CA 1
ATOM 1014 C C . LYS A 1 123 ? -14.899 -7.950 6.347 1.00 96.06 123 LYS A C 1
ATOM 1016 O O . LYS A 1 123 ? -15.958 -7.582 6.862 1.00 96.06 123 LYS A O 1
ATOM 1021 N N . PRO A 1 124 ? -14.558 -9.252 6.308 1.00 93.44 124 PRO A N 1
ATOM 1022 C CA . PRO A 1 124 ? -15.516 -10.290 6.684 1.00 93.44 124 PRO A CA 1
ATOM 1023 C C . PRO A 1 124 ? -15.804 -10.345 8.190 1.00 93.44 124 PRO A C 1
ATOM 1025 O O . PRO A 1 124 ? -16.890 -10.763 8.591 1.00 93.44 124 PRO A O 1
ATOM 1028 N N . TRP A 1 125 ? -14.862 -9.904 9.030 1.00 91.88 125 TRP A N 1
ATOM 1029 C CA . TRP A 1 125 ? -14.970 -9.955 10.489 1.00 91.88 125 TRP A CA 1
ATOM 1030 C C . TRP A 1 125 ? -14.745 -8.577 11.106 1.00 91.88 125 TRP A C 1
ATOM 1032 O O . TRP A 1 125 ? -13.794 -7.890 10.765 1.00 91.88 125 TRP A O 1
ATOM 1042 N N . ASN A 1 126 ? -15.583 -8.178 12.066 1.00 85.56 126 ASN A N 1
ATOM 1043 C CA . ASN A 1 126 ? -15.404 -6.904 12.778 1.00 85.56 126 ASN A CA 1
ATOM 1044 C C . ASN A 1 126 ? -14.175 -6.912 13.696 1.00 85.56 126 ASN A C 1
ATOM 1046 O O . ASN A 1 126 ? -13.481 -5.903 13.803 1.00 85.56 126 ASN A O 1
ATOM 1050 N N . SER A 1 127 ? -13.951 -8.041 14.373 1.00 86.25 127 SER A N 1
ATOM 1051 C CA . SER A 1 127 ? -12.916 -8.213 15.395 1.00 86.25 127 SER A CA 1
ATOM 1052 C C . SER A 1 127 ? -11.522 -8.434 14.819 1.00 86.25 127 SER A C 1
ATOM 1054 O O . SER A 1 127 ? -10.539 -8.201 15.514 1.00 86.25 127 SER A O 1
ATOM 1056 N N . LEU A 1 128 ? -11.431 -8.878 13.565 1.00 88.88 128 LEU A N 1
ATOM 1057 C CA . LEU A 1 128 ? -10.168 -9.061 12.860 1.00 88.88 128 LEU A CA 1
ATOM 1058 C C . LEU A 1 128 ? -9.987 -7.885 11.906 1.00 88.88 128 LEU A C 1
ATOM 1060 O O . LEU A 1 128 ? -10.902 -7.559 11.152 1.00 88.88 128 LEU A O 1
ATOM 1064 N N . GLY A 1 129 ? -8.816 -7.254 11.891 1.00 90.81 129 GLY A N 1
ATOM 1065 C CA . GLY A 1 129 ? -8.490 -6.225 10.900 1.00 90.81 129 GLY A CA 1
ATOM 1066 C C . GLY A 1 129 ? -8.175 -6.802 9.520 1.00 90.81 129 GLY A C 1
ATOM 1067 O O . GLY A 1 129 ? -7.283 -6.293 8.860 1.00 90.81 129 GLY A O 1
ATOM 1068 N N . LEU A 1 130 ? -8.869 -7.871 9.114 1.00 94.56 130 LEU A N 1
ATOM 1069 C CA . LEU A 1 130 ? -8.666 -8.577 7.853 1.00 94.56 130 LEU A CA 1
ATOM 1070 C C . LEU A 1 130 ? -9.582 -8.016 6.763 1.00 94.56 130 LEU A C 1
ATOM 1072 O O . LEU A 1 130 ? -10.807 -8.100 6.869 1.00 94.56 130 LEU A O 1
ATOM 1076 N N . PHE A 1 131 ? -8.978 -7.516 5.697 1.00 95.75 131 PHE A N 1
ATOM 1077 C CA . PHE A 1 131 ? -9.618 -7.112 4.457 1.00 95.75 131 PHE A CA 1
ATOM 1078 C C . PHE A 1 131 ? -9.241 -8.083 3.349 1.00 95.75 131 PHE A C 1
ATOM 1080 O O . PHE A 1 131 ? -8.090 -8.485 3.247 1.00 95.75 131 PHE A O 1
ATOM 1087 N N . LEU A 1 132 ? -10.209 -8.424 2.508 1.00 97.50 132 LEU A N 1
ATOM 1088 C CA . LEU A 1 132 ? -9.998 -9.072 1.219 1.00 97.50 132 LEU A CA 1
ATOM 1089 C C . LEU A 1 132 ? -10.169 -8.013 0.138 1.00 97.50 132 LEU A C 1
ATOM 1091 O O . LEU A 1 132 ? -11.080 -7.187 0.254 1.00 97.50 132 LEU A O 1
ATOM 1095 N N . PHE A 1 133 ? -9.341 -8.038 -0.898 1.00 97.50 133 PHE A N 1
ATOM 1096 C CA . PHE A 1 133 ? -9.442 -7.081 -1.992 1.00 97.50 133 PHE A CA 1
ATOM 1097 C C . PHE A 1 133 ? -9.148 -7.713 -3.352 1.00 97.50 133 PHE A C 1
ATOM 1099 O O . PHE A 1 133 ? -8.536 -8.776 -3.456 1.00 97.50 133 PHE A O 1
ATOM 1106 N N . SER A 1 134 ? -9.628 -7.041 -4.391 1.00 98.25 134 SER A N 1
ATOM 1107 C CA . SER A 1 134 ? -9.419 -7.385 -5.794 1.00 98.25 134 SER A CA 1
ATOM 1108 C C . SER A 1 134 ? -9.406 -6.093 -6.606 1.00 98.25 134 SER A C 1
ATOM 1110 O O . SER A 1 134 ? -10.252 -5.222 -6.394 1.00 98.25 134 SER A O 1
ATOM 1112 N N . GLU A 1 135 ? -8.428 -5.952 -7.491 1.00 97.88 135 GLU A N 1
ATOM 1113 C CA . GLU A 1 135 ? -8.113 -4.748 -8.247 1.00 97.88 135 GLU A CA 1
ATOM 1114 C C . GLU A 1 135 ? -7.807 -5.105 -9.706 1.00 97.88 135 GLU A C 1
ATOM 1116 O O . GLU A 1 135 ? -7.158 -6.108 -9.999 1.00 97.88 135 GLU A O 1
ATOM 1121 N N . VAL A 1 136 ? -8.263 -4.250 -10.618 1.00 97.19 136 VAL A N 1
ATOM 1122 C CA . VAL A 1 136 ? -7.864 -4.256 -12.029 1.00 97.19 136 VAL A CA 1
ATOM 1123 C C . VAL A 1 136 ? -7.156 -2.937 -12.292 1.00 97.19 136 VAL A C 1
ATOM 1125 O O . VAL A 1 136 ? -7.743 -1.869 -12.085 1.00 97.19 136 VAL A O 1
ATOM 1128 N N . LEU A 1 137 ? -5.903 -3.013 -12.728 1.00 96.31 137 LEU A N 1
ATOM 1129 C CA . LEU A 1 137 ? -5.007 -1.871 -12.860 1.00 96.31 137 LEU A CA 1
ATOM 1130 C C . LEU A 1 137 ? -4.579 -1.713 -14.315 1.00 96.31 137 LEU A C 1
ATOM 1132 O O . LEU A 1 137 ? -4.165 -2.673 -14.956 1.00 96.31 137 LEU A O 1
ATOM 1136 N N . TYR A 1 138 ? -4.656 -0.487 -14.818 1.00 95.88 138 TYR A N 1
ATOM 1137 C CA . TYR A 1 138 ? -3.993 -0.079 -16.046 1.00 95.88 138 TYR A CA 1
ATOM 1138 C C . TYR A 1 138 ? -2.734 0.699 -15.681 1.00 95.88 138 TYR A C 1
ATOM 1140 O O . TYR A 1 138 ? -2.800 1.705 -14.965 1.00 95.88 138 TYR A O 1
ATOM 1148 N N . GLY A 1 139 ? -1.590 0.238 -16.169 1.00 94.81 139 GLY A N 1
ATOM 1149 C CA . GLY A 1 139 ? -0.297 0.827 -15.861 1.00 94.81 139 GLY A CA 1
ATOM 1150 C C . GLY A 1 139 ? 0.469 1.268 -17.096 1.00 94.81 139 GLY A C 1
ATOM 1151 O O . GLY A 1 139 ? 0.215 0.817 -18.212 1.00 94.81 139 GLY A O 1
ATOM 1152 N N . SER A 1 140 ? 1.422 2.174 -16.884 1.00 94.12 140 SER A N 1
ATOM 1153 C CA . SER A 1 140 ? 2.412 2.559 -17.881 1.00 94.12 140 SER A CA 1
ATOM 1154 C C . SER A 1 140 ? 3.771 2.766 -17.230 1.00 94.12 140 SER A C 1
ATOM 1156 O O . SER A 1 140 ? 3.886 3.508 -16.251 1.00 94.12 140 SER A O 1
ATOM 1158 N N . TYR A 1 141 ? 4.803 2.170 -17.815 1.00 91.88 141 TYR A N 1
ATOM 1159 C CA . TYR A 1 141 ? 6.186 2.498 -17.506 1.00 91.88 141 TYR A CA 1
ATOM 1160 C C . TYR A 1 141 ? 6.518 3.900 -18.006 1.00 91.88 141 TYR A C 1
ATOM 1162 O O . TYR A 1 141 ? 5.991 4.367 -19.024 1.00 91.88 141 TYR A O 1
ATOM 1170 N N . TRP A 1 142 ? 7.377 4.589 -17.270 1.00 87.38 142 TRP A N 1
ATOM 1171 C CA . TRP A 1 142 ? 8.004 5.808 -17.749 1.00 87.38 142 TRP A CA 1
ATOM 1172 C C . TRP A 1 142 ? 9.236 5.442 -18.561 1.00 87.38 142 TRP A C 1
ATOM 1174 O O . TRP A 1 142 ? 9.904 4.457 -18.272 1.00 87.38 142 TRP A O 1
ATOM 1184 N N . ASP A 1 143 ? 9.549 6.266 -19.557 1.00 80.62 143 ASP A N 1
ATOM 1185 C CA . ASP A 1 143 ? 10.733 6.139 -20.415 1.00 80.62 143 ASP A CA 1
ATOM 1186 C C . ASP A 1 143 ? 12.004 6.559 -19.644 1.00 80.62 143 ASP A C 1
ATOM 1188 O O . ASP A 1 143 ? 12.689 7.531 -19.968 1.00 80.62 143 ASP A O 1
ATOM 1192 N N . ARG A 1 144 ? 12.223 5.899 -18.505 1.00 79.56 144 ARG A N 1
ATOM 1193 C CA . ARG A 1 144 ? 13.399 5.977 -17.647 1.00 79.56 144 ARG A CA 1
ATOM 1194 C C . ARG A 1 144 ? 14.006 4.588 -17.682 1.00 79.56 144 ARG A C 1
ATOM 1196 O O . ARG A 1 144 ? 13.453 3.666 -17.097 1.00 79.56 144 ARG A O 1
ATOM 1203 N N . GLU A 1 145 ? 15.099 4.474 -18.416 1.00 77.50 145 GLU A N 1
ATOM 1204 C CA . GLU A 1 145 ? 15.856 3.239 -18.548 1.00 77.50 145 GLU A CA 1
ATOM 1205 C C . GLU A 1 145 ? 17.216 3.457 -17.882 1.00 77.50 145 GLU A C 1
ATOM 1207 O O . GLU A 1 145 ? 17.988 4.325 -18.306 1.00 77.50 145 GLU A O 1
ATOM 1212 N N . GLY A 1 146 ? 17.454 2.724 -16.798 1.00 80.25 146 GLY A N 1
ATOM 1213 C CA . GLY A 1 146 ? 18.754 2.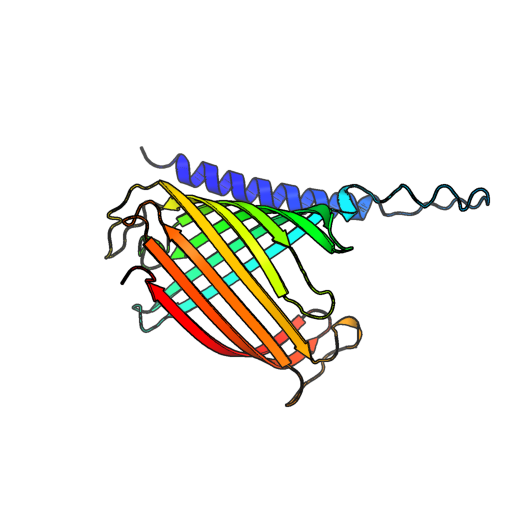551 -16.164 1.00 80.25 146 GLY A CA 1
ATOM 1214 C C . GLY A 1 146 ? 19.572 1.501 -16.914 1.00 80.25 146 GLY A C 1
ATOM 1215 O O . GLY A 1 146 ? 19.581 1.470 -18.148 1.00 80.25 146 GLY A O 1
ATOM 1216 N N . ASP A 1 147 ? 20.249 0.629 -16.172 1.00 80.44 147 ASP A N 1
ATOM 1217 C CA . ASP A 1 147 ? 21.014 -0.468 -16.773 1.00 80.44 147 ASP A CA 1
ATOM 1218 C C . ASP A 1 147 ? 20.090 -1.548 -17.368 1.00 80.44 147 ASP A C 1
ATOM 1220 O O . ASP A 1 147 ? 20.397 -2.114 -18.423 1.00 80.44 147 ASP A O 1
ATOM 1224 N N . ASP A 1 148 ? 18.915 -1.751 -16.764 1.00 80.12 148 ASP A N 1
ATOM 1225 C CA . ASP A 1 148 ? 17.889 -2.666 -17.253 1.00 80.12 148 ASP A CA 1
ATOM 1226 C C . ASP A 1 148 ? 16.830 -1.947 -18.094 1.00 80.12 148 ASP A C 1
ATOM 1228 O O . ASP A 1 148 ? 16.060 -1.103 -17.623 1.00 80.12 148 ASP A O 1
ATOM 1232 N N . LYS A 1 149 ? 16.776 -2.314 -19.377 1.00 83.88 149 LYS A N 1
ATOM 1233 C CA . LYS A 1 149 ? 15.799 -1.788 -20.337 1.00 83.88 149 LYS A CA 1
ATOM 1234 C C . LYS A 1 149 ? 14.492 -2.549 -20.258 1.00 83.88 149 LYS A C 1
ATOM 1236 O O . LYS A 1 149 ? 14.506 -3.766 -20.105 1.00 83.88 149 LYS A O 1
ATOM 1241 N N . ASN A 1 150 ? 13.381 -1.847 -20.472 1.00 85.88 150 ASN A N 1
ATOM 1242 C CA . ASN A 1 150 ? 12.064 -2.470 -20.528 1.00 85.88 150 ASN A CA 1
ATOM 1243 C C . ASN A 1 150 ? 11.967 -3.417 -21.745 1.00 85.88 150 ASN A C 1
ATOM 1245 O O . ASN A 1 150 ? 12.012 -2.937 -22.882 1.00 85.88 150 ASN A O 1
ATOM 1249 N N . PRO A 1 151 ? 11.817 -4.741 -21.550 1.00 85.44 151 PRO A N 1
ATOM 1250 C CA . PRO A 1 151 ? 11.638 -5.678 -22.655 1.00 85.44 151 PRO A CA 1
ATOM 1251 C C . PRO A 1 151 ? 10.170 -5.782 -23.110 1.00 85.44 151 PRO A C 1
ATOM 1253 O O . PRO A 1 151 ? 9.894 -6.440 -24.112 1.00 85.44 151 PRO A O 1
ATOM 1256 N N . TYR A 1 152 ? 9.237 -5.151 -22.388 1.00 84.69 152 TYR A N 1
ATOM 1257 C CA . TYR A 1 152 ? 7.792 -5.261 -22.584 1.00 84.69 152 TYR A CA 1
ATOM 1258 C C . TYR A 1 152 ? 7.177 -3.992 -23.188 1.00 84.69 152 TYR A C 1
ATOM 1260 O O . TYR A 1 152 ? 7.816 -2.944 -23.310 1.00 84.69 152 TYR A O 1
ATOM 1268 N N . ASP A 1 153 ? 5.885 -4.062 -23.513 1.00 85.38 153 ASP A N 1
ATOM 1269 C CA . ASP A 1 153 ? 5.106 -2.886 -23.893 1.00 85.38 153 ASP A CA 1
ATOM 1270 C C . ASP A 1 153 ? 5.089 -1.832 -22.775 1.00 85.38 153 ASP A C 1
ATOM 1272 O O . ASP A 1 153 ? 5.070 -2.137 -21.579 1.00 85.38 153 ASP A O 1
ATOM 1276 N N . LEU A 1 154 ? 5.062 -0.555 -23.171 1.00 88.06 154 LEU A N 1
ATOM 1277 C CA . LEU A 1 154 ? 5.038 0.562 -22.222 1.00 88.06 154 LEU A CA 1
ATOM 1278 C C . LEU A 1 154 ? 3.791 0.553 -21.339 1.00 88.06 154 LEU A C 1
ATOM 1280 O O . LEU A 1 154 ? 3.867 1.019 -20.209 1.00 88.06 154 LEU A O 1
ATOM 1284 N N . SER A 1 155 ? 2.663 0.057 -21.846 1.00 91.94 155 SER A N 1
ATOM 1285 C CA . SER A 1 155 ? 1.373 0.032 -21.155 1.00 91.94 155 SER A CA 1
ATOM 1286 C C . SER A 1 155 ? 0.866 -1.386 -20.957 1.00 91.94 155 SER A C 1
ATOM 1288 O O . SER A 1 155 ? 1.061 -2.227 -21.831 1.00 91.94 155 SER A O 1
ATOM 1290 N N . TYR A 1 156 ? 0.155 -1.630 -19.862 1.00 90.44 156 TYR A N 1
ATOM 1291 C CA . TYR A 1 156 ? -0.277 -2.971 -19.479 1.00 90.44 156 TYR A CA 1
ATOM 1292 C C . TYR A 1 156 ? -1.562 -2.963 -18.649 1.00 90.44 156 TYR A C 1
ATOM 1294 O O . TYR A 1 156 ? -1.960 -1.932 -18.100 1.00 90.44 156 TYR A O 1
ATOM 1302 N N . TRP A 1 157 ? -2.185 -4.138 -18.557 1.00 92.75 157 TRP A N 1
ATOM 1303 C CA . TRP A 1 157 ? -3.271 -4.434 -17.631 1.00 92.75 157 TRP A CA 1
ATOM 1304 C C . TRP A 1 157 ? -2.836 -5.536 -16.675 1.00 92.75 157 TRP A C 1
ATOM 1306 O O . TRP A 1 157 ? -2.441 -6.606 -17.130 1.00 92.75 157 TRP A O 1
ATOM 1316 N N . ASP A 1 158 ? -2.983 -5.281 -15.380 1.00 92.25 158 ASP A N 1
ATOM 1317 C CA . ASP A 1 158 ? -2.692 -6.249 -14.326 1.00 92.25 158 ASP A CA 1
ATOM 1318 C C . ASP A 1 158 ? -3.952 -6.507 -13.490 1.00 92.25 158 ASP A C 1
ATOM 1320 O O . ASP A 1 158 ? -4.805 -5.628 -13.298 1.00 92.25 158 ASP A O 1
ATOM 1324 N N . TYR A 1 159 ? -4.055 -7.728 -12.967 1.00 95.31 159 TYR A N 1
ATOM 1325 C CA . TYR A 1 159 ? -5.034 -8.081 -11.944 1.00 95.31 159 TYR A CA 1
ATOM 1326 C C . TYR A 1 159 ? -4.306 -8.367 -10.634 1.00 95.31 159 TYR A C 1
ATOM 1328 O O . TYR A 1 159 ? -3.380 -9.174 -10.592 1.00 95.31 159 TYR A O 1
ATOM 1336 N N . GLN A 1 160 ? -4.749 -7.725 -9.559 1.00 95.00 160 GLN A N 1
ATOM 1337 C CA . GLN A 1 160 ? -4.175 -7.887 -8.229 1.00 95.00 160 GLN A CA 1
ATOM 1338 C C . GLN A 1 160 ? -5.280 -8.306 -7.266 1.00 95.00 160 GLN A C 1
ATOM 1340 O O . GLN A 1 160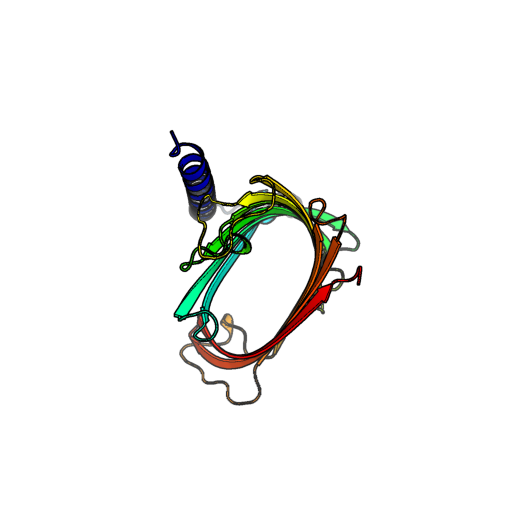 ? -6.338 -7.685 -7.205 1.00 95.00 160 GLN A O 1
ATOM 1345 N N . GLY A 1 161 ? -5.059 -9.358 -6.490 1.00 96.50 161 GLY A N 1
ATOM 1346 C CA . GLY A 1 161 ? -6.021 -9.793 -5.483 1.00 96.50 161 GLY A CA 1
ATOM 1347 C C . GLY A 1 161 ? -5.319 -10.346 -4.265 1.00 96.50 161 GLY A C 1
ATOM 1348 O O . GLY A 1 161 ? -4.281 -10.983 -4.384 1.00 96.50 161 GLY A O 1
ATOM 1349 N N . GLY A 1 162 ? -5.877 -10.117 -3.085 1.00 96.12 162 GLY A N 1
ATOM 1350 C CA . GLY A 1 162 ? -5.175 -10.477 -1.866 1.00 96.12 162 GLY A CA 1
ATOM 1351 C C . GLY A 1 162 ? -5.949 -10.196 -0.599 1.00 96.12 162 GLY A C 1
ATOM 1352 O O . GLY A 1 162 ? -7.171 -9.994 -0.595 1.00 96.12 162 GLY A O 1
ATOM 1353 N N . PHE A 1 163 ? -5.208 -10.186 0.499 1.00 95.38 163 PHE A N 1
ATOM 1354 C CA . PHE A 1 163 ? -5.708 -9.799 1.795 1.00 95.38 163 PHE A CA 1
ATOM 1355 C C . PHE A 1 163 ? -4.713 -8.919 2.547 1.00 95.38 163 PHE A C 1
ATOM 1357 O O . PHE A 1 163 ? -3.502 -9.010 2.388 1.00 95.38 163 PHE A O 1
ATOM 1364 N N . MET A 1 164 ? -5.258 -8.068 3.404 1.00 94.38 164 MET A N 1
ATOM 1365 C CA . MET A 1 164 ? -4.501 -7.223 4.313 1.00 94.38 164 MET A CA 1
ATOM 1366 C C . MET A 1 164 ? -5.037 -7.447 5.715 1.00 94.38 164 MET A C 1
ATOM 1368 O O . MET A 1 164 ? -6.238 -7.342 5.951 1.00 94.38 164 MET A O 1
ATOM 1372 N N . PHE A 1 165 ? -4.155 -7.754 6.647 1.00 94.44 165 PHE A N 1
ATOM 1373 C CA . PHE A 1 165 ? -4.462 -7.941 8.048 1.00 94.44 165 PHE A CA 1
ATOM 1374 C C . PHE A 1 165 ? -3.694 -6.921 8.872 1.00 94.44 165 PHE A C 1
ATOM 1376 O O . PHE A 1 165 ? -2.472 -6.850 8.801 1.00 94.44 165 PHE A O 1
ATOM 1383 N N . TRP A 1 166 ? -4.420 -6.182 9.703 1.00 91.88 166 TRP A N 1
ATOM 1384 C CA . TRP A 1 166 ? -3.835 -5.294 10.695 1.00 91.88 166 TRP A CA 1
ATOM 1385 C C . TRP A 1 166 ? -4.363 -5.611 12.088 1.00 91.88 166 TRP A C 1
ATOM 1387 O O . TRP A 1 166 ? -5.572 -5.745 12.306 1.00 91.88 166 TRP A O 1
ATOM 1397 N N . GLN A 1 167 ? -3.461 -5.695 13.057 1.00 92.31 167 GLN A N 1
ATOM 1398 C CA . GLN A 1 167 ? -3.808 -5.840 14.461 1.00 92.31 167 GLN A CA 1
ATOM 1399 C C . GLN A 1 167 ? -2.927 -4.942 15.313 1.00 92.31 167 GLN A C 1
ATOM 1401 O O . GLN A 1 167 ? -1.741 -4.786 15.070 1.00 92.31 167 GLN A O 1
ATOM 1406 N N . TRP A 1 168 ? -3.512 -4.371 16.356 1.00 90.75 168 TRP A N 1
ATOM 1407 C CA . TRP A 1 168 ? -2.826 -3.453 17.247 1.00 90.75 168 TRP A CA 1
ATOM 1408 C C . TRP A 1 168 ? -3.199 -3.748 18.699 1.00 90.75 168 TRP A C 1
ATOM 1410 O O . TRP A 1 168 ? -4.349 -4.084 18.996 1.00 90.75 168 TRP A O 1
ATOM 1420 N N . TRP A 1 169 ? -2.228 -3.616 19.601 1.00 89.56 169 TRP A N 1
ATOM 1421 C CA . TRP A 1 169 ? -2.425 -3.686 21.045 1.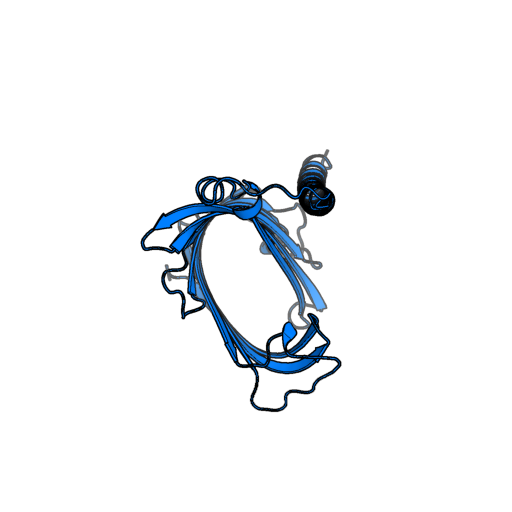00 89.56 169 TRP A CA 1
ATOM 1422 C C . TRP A 1 169 ? -1.618 -2.570 21.712 1.00 89.56 169 TRP A C 1
ATOM 1424 O O . TRP A 1 169 ? -0.390 -2.544 21.721 1.00 89.56 169 TRP A O 1
ATOM 1434 N N . GLY A 1 170 ? -2.316 -1.594 22.276 1.00 85.31 170 GLY A N 1
ATOM 1435 C CA . GLY A 1 170 ? -1.704 -0.326 22.655 1.00 85.31 170 GLY A CA 1
ATOM 1436 C C . GLY A 1 170 ? -2.656 0.556 23.428 1.00 85.31 170 GLY A C 1
ATOM 1437 O O . GLY A 1 170 ? -3.733 0.109 23.815 1.00 85.31 170 GLY A O 1
ATOM 1438 N N . ASP A 1 171 ? -2.240 1.797 23.648 1.00 84.19 171 ASP A N 1
ATOM 1439 C CA . ASP A 1 171 ? -3.155 2.872 24.020 1.00 84.19 171 ASP A CA 1
ATOM 1440 C C . ASP A 1 171 ? -3.448 3.690 22.761 1.00 84.19 171 ASP A C 1
ATOM 1442 O O . ASP A 1 171 ? -2.529 4.101 22.043 1.00 84.19 171 ASP A O 1
ATOM 1446 N N . ALA A 1 172 ? -4.725 3.837 22.430 1.00 82.69 172 ALA A N 1
ATOM 1447 C CA . ALA A 1 172 ? -5.153 4.497 21.209 1.00 82.69 172 ALA A CA 1
ATOM 1448 C C . ALA A 1 172 ? -4.805 5.987 21.276 1.00 82.69 172 ALA A C 1
ATOM 1450 O O . ALA A 1 172 ? -4.663 6.532 22.366 1.00 82.69 172 ALA A O 1
ATOM 1451 N N . TRP A 1 173 ? -4.694 6.669 20.133 1.00 78.62 173 TRP A N 1
ATOM 1452 C CA . TRP A 1 173 ? -4.227 8.064 20.091 1.00 78.62 173 TRP A CA 1
ATOM 1453 C C . TRP A 1 173 ? -5.002 9.013 21.014 1.00 78.62 173 TRP A C 1
ATOM 1455 O O . TRP A 1 173 ? -4.398 9.875 21.643 1.00 78.62 173 TRP A O 1
ATOM 1465 N N . TRP A 1 174 ? -6.314 8.813 21.162 1.00 83.25 174 TRP A N 1
ATOM 1466 C CA . TRP A 1 174 ? -7.171 9.616 22.042 1.00 83.25 174 TRP A CA 1
ATOM 1467 C C . TRP A 1 174 ? -6.969 9.337 23.540 1.00 83.25 174 TRP A C 1
ATOM 1469 O O . TRP A 1 174 ? -7.470 10.081 24.374 1.00 83.25 174 TRP A O 1
ATOM 1479 N N . GLN A 1 175 ? -6.259 8.266 23.905 1.00 86.25 175 GLN A N 1
ATOM 1480 C CA . GLN A 1 175 ? -5.947 7.893 25.294 1.00 86.25 175 GLN A CA 1
ATOM 1481 C C . GLN A 1 175 ? -4.606 8.477 25.773 1.00 86.25 175 GLN A C 1
ATOM 1483 O O . GLN A 1 175 ? -4.158 8.199 26.895 1.00 86.25 175 GLN A O 1
ATOM 1488 N N . VAL A 1 176 ? -3.928 9.245 24.915 1.00 84.69 176 VAL A N 1
ATOM 1489 C CA . VAL A 1 176 ? -2.570 9.741 25.139 1.00 84.69 176 VAL A CA 1
ATOM 1490 C C . VAL A 1 176 ? -2.574 11.260 25.178 1.00 84.69 176 VAL A C 1
ATOM 1492 O O . VAL A 1 176 ? -2.470 11.935 24.157 1.00 84.69 176 VAL A O 1
ATOM 1495 N N . GLU A 1 177 ? -2.656 11.800 26.387 1.00 85.75 177 GLU A N 1
ATOM 1496 C CA . GLU A 1 177 ? -2.415 13.217 26.636 1.00 85.75 177 GLU A CA 1
ATOM 1497 C C . GLU A 1 177 ? -0.900 13.447 26.759 1.00 85.75 177 GLU A C 1
ATOM 1499 O O . GLU A 1 177 ? -0.267 13.024 27.727 1.00 85.75 177 GLU A O 1
ATOM 1504 N N . GLY A 1 178 ? -0.298 14.082 25.749 1.00 87.56 178 GLY A N 1
ATOM 1505 C CA . GLY A 1 178 ? 1.137 14.388 25.717 1.00 87.56 178 GLY A CA 1
ATOM 1506 C C . GLY A 1 178 ? 2.022 13.270 25.153 1.00 87.56 178 GLY A C 1
ATOM 1507 O O . GLY A 1 178 ? 1.566 12.418 24.394 1.00 87.56 178 GLY A O 1
ATOM 1508 N N . VAL A 1 179 ? 3.319 13.317 25.474 1.00 88.56 179 VAL A N 1
ATOM 1509 C CA . VAL A 1 179 ? 4.315 12.321 25.039 1.00 88.56 179 VAL A CA 1
ATOM 1510 C C . VAL A 1 179 ? 4.274 11.122 25.986 1.00 88.56 179 VAL A C 1
ATOM 1512 O O . VAL A 1 179 ? 4.461 11.288 27.191 1.00 88.56 179 VAL A O 1
ATOM 1515 N N . ARG A 1 180 ? 4.079 9.908 25.460 1.00 86.94 180 ARG A N 1
ATOM 1516 C CA . ARG A 1 180 ? 4.143 8.660 26.242 1.00 86.94 180 ARG A CA 1
ATOM 1517 C C . ARG A 1 180 ? 5.112 7.669 25.609 1.00 86.94 180 ARG A C 1
ATOM 1519 O O . ARG A 1 180 ? 5.085 7.491 24.400 1.00 86.94 180 ARG A O 1
ATOM 1526 N N . PHE A 1 181 ? 5.910 6.999 26.439 1.00 88.12 181 PHE A N 1
ATOM 1527 C CA . PHE A 1 181 ? 6.827 5.929 26.036 1.00 88.12 181 PHE A CA 1
ATOM 1528 C C . PHE A 1 181 ? 6.219 4.549 26.332 1.00 88.12 181 PHE A C 1
ATOM 1530 O O . PHE A 1 181 ? 5.625 4.364 27.395 1.00 88.12 181 PHE A O 1
ATOM 1537 N N . TYR A 1 182 ? 6.377 3.584 25.420 1.00 79.50 182 TYR A N 1
ATOM 1538 C CA . TYR A 1 182 ? 5.647 2.304 25.432 1.00 79.50 182 TYR A CA 1
ATOM 1539 C C . TYR A 1 182 ? 6.545 1.063 25.369 1.00 79.50 182 TYR A C 1
ATOM 1541 O O . TYR A 1 182 ? 6.299 0.134 24.609 1.00 79.50 182 TYR A O 1
ATOM 1549 N N . VAL A 1 183 ? 7.580 0.988 26.199 1.00 73.75 183 VAL A N 1
ATOM 1550 C CA . VAL A 1 183 ? 8.442 -0.204 26.234 1.00 73.75 183 VAL A CA 1
ATOM 1551 C C . VAL A 1 183 ? 8.004 -1.204 27.317 1.00 73.75 183 VAL A C 1
ATOM 1553 O O . VAL A 1 183 ? 7.714 -0.773 28.436 1.00 73.75 183 VAL A O 1
ATOM 1556 N N . PRO A 1 184 ? 7.992 -2.535 27.067 1.00 63.91 184 PRO A N 1
ATOM 1557 C CA . PRO A 1 184 ? 8.162 -3.252 25.788 1.00 63.91 184 PRO A CA 1
ATOM 1558 C C . PRO A 1 184 ? 6.876 -3.902 25.216 1.00 63.91 184 PRO A C 1
ATOM 1560 O O . PRO A 1 184 ? 6.962 -4.646 24.247 1.00 63.91 184 PRO A O 1
ATOM 1563 N N . PHE A 1 185 ? 5.695 -3.709 25.817 1.00 80.75 185 PHE A N 1
ATOM 1564 C CA . PHE A 1 185 ? 4.538 -4.599 25.577 1.00 80.75 185 PHE A CA 1
ATOM 1565 C C . PHE A 1 185 ? 3.419 -4.036 24.693 1.00 80.75 185 PHE A C 1
ATOM 1567 O O . PHE A 1 185 ? 2.369 -4.670 24.585 1.00 80.75 185 PHE A O 1
ATOM 1574 N N . LYS A 1 186 ? 3.591 -2.859 24.086 1.00 90.06 186 LYS A N 1
ATOM 1575 C CA . LYS A 1 186 ? 2.616 -2.329 23.124 1.00 90.06 186 LYS A CA 1
ATOM 1576 C C . LYS A 1 186 ? 3.184 -2.430 21.719 1.00 90.06 186 LYS A C 1
ATOM 1578 O O . LYS A 1 186 ? 4.335 -2.067 21.486 1.00 90.06 186 LYS A O 1
ATOM 1583 N N . GLY A 1 187 ? 2.362 -2.886 20.790 1.00 91.56 187 GLY A N 1
ATOM 1584 C CA . GLY A 1 187 ? 2.796 -3.102 19.426 1.00 91.56 187 GLY A CA 1
ATOM 1585 C C . GLY A 1 187 ? 1.655 -3.213 18.437 1.00 91.56 187 GLY A C 1
ATOM 1586 O O . GLY A 1 187 ? 0.485 -2.944 18.733 1.00 91.56 187 GLY A O 1
ATOM 1587 N N . TRP A 1 188 ? 2.040 -3.590 17.237 1.00 92.69 188 TRP A N 1
ATOM 1588 C CA . TRP A 1 188 ? 1.148 -3.836 16.130 1.00 92.69 188 TRP A CA 1
ATOM 1589 C C . TRP A 1 188 ? 1.717 -4.925 15.237 1.00 92.69 188 TRP A C 1
ATOM 1591 O O . TRP A 1 188 ? 2.896 -5.271 15.312 1.00 92.69 188 TRP A O 1
ATOM 1601 N N . ARG A 1 189 ? 0.848 -5.459 14.392 1.00 94.50 189 ARG A N 1
ATOM 1602 C CA . ARG A 1 189 ? 1.163 -6.459 13.392 1.00 94.50 189 ARG A CA 1
ATOM 1603 C C . ARG A 1 189 ? 0.460 -6.132 12.094 1.00 94.50 189 ARG A C 1
ATOM 1605 O O . ARG A 1 189 ? -0.753 -5.911 12.097 1.00 94.50 189 ARG A O 1
ATOM 1612 N N . GLU A 1 190 ? 1.214 -6.231 11.014 1.00 94.31 190 GLU A N 1
ATOM 1613 C CA . GLU A 1 190 ? 0.714 -6.258 9.650 1.00 94.31 190 GLU A CA 1
ATOM 1614 C C . GLU A 1 190 ? 1.001 -7.611 9.023 1.00 94.31 190 GLU A C 1
ATOM 1616 O O . GLU A 1 190 ? 2.073 -8.184 9.209 1.00 94.31 190 GLU A O 1
ATOM 1621 N N . LEU A 1 191 ? 0.040 -8.103 8.258 1.00 94.69 191 LEU A N 1
ATOM 1622 C CA . LEU A 1 191 ? 0.285 -9.127 7.263 1.00 94.69 191 LEU A CA 1
ATOM 1623 C C . LEU A 1 191 ? -0.444 -8.710 5.994 1.00 94.69 191 LEU A C 1
ATOM 1625 O O . LEU A 1 191 ? -1.675 -8.690 5.958 1.00 94.69 191 LEU A O 1
ATOM 1629 N N . TYR A 1 192 ? 0.316 -8.387 4.966 1.00 92.81 192 TYR A N 1
ATOM 1630 C CA . TYR A 1 192 ? -0.181 -8.135 3.629 1.00 92.81 192 TYR A CA 1
ATOM 1631 C C . TYR A 1 192 ? 0.225 -9.309 2.745 1.00 92.81 192 TYR A C 1
ATOM 1633 O O . TYR A 1 192 ? 1.360 -9.774 2.803 1.00 92.81 192 TYR A O 1
ATOM 1641 N N . ALA A 1 193 ? -0.704 -9.825 1.954 1.00 93.44 193 ALA A N 1
ATOM 1642 C CA . ALA A 1 193 ? -0.390 -10.837 0.962 1.00 93.44 193 ALA A CA 1
ATOM 1643 C C . ALA A 1 193 ? -1.279 -10.661 -0.259 1.00 93.44 193 ALA A C 1
ATOM 1645 O O . ALA A 1 193 ? -2.486 -10.433 -0.136 1.00 93.44 193 ALA A O 1
ATOM 1646 N N . ASP A 1 194 ? -0.697 -10.810 -1.436 1.00 91.94 194 ASP A N 1
ATOM 1647 C CA . ASP A 1 194 ? -1.413 -10.716 -2.694 1.00 91.94 194 ASP A CA 1
ATOM 1648 C C . ASP A 1 194 ? -0.872 -11.687 -3.743 1.00 91.94 194 ASP A C 1
ATOM 1650 O O . ASP A 1 194 ? 0.185 -12.295 -3.598 1.00 91.94 194 ASP A O 1
ATOM 1654 N N . GLY A 1 195 ? -1.680 -11.883 -4.778 1.00 91.50 195 GLY A N 1
ATOM 1655 C CA . GLY A 1 195 ? -1.293 -12.481 -6.038 1.00 91.50 195 GLY A CA 1
ATOM 1656 C C . GLY A 1 195 ? -1.459 -11.440 -7.134 1.00 91.50 195 GLY A C 1
ATOM 1657 O O . GLY A 1 195 ? -2.526 -10.825 -7.257 1.00 91.50 195 GLY A O 1
ATOM 1658 N N . LEU A 1 196 ? -0.405 -11.251 -7.917 1.00 88.00 196 LEU A N 1
ATOM 1659 C CA . LEU A 1 196 ? -0.385 -10.394 -9.092 1.00 88.00 196 LEU A CA 1
ATOM 1660 C C . LEU A 1 196 ? -0.375 -11.287 -10.326 1.00 88.00 196 LEU A C 1
ATOM 1662 O O . LEU A 1 196 ? 0.560 -12.056 -10.523 1.00 88.00 196 LEU A O 1
ATOM 1666 N N . TYR A 1 197 ? -1.430 -11.198 -11.128 1.00 90.00 197 TYR A N 1
ATOM 1667 C CA . TYR A 1 197 ? -1.486 -11.834 -12.436 1.00 90.00 197 TYR A CA 1
ATOM 1668 C C . TYR A 1 197 ? -0.948 -10.864 -13.487 1.00 90.00 197 TYR A C 1
ATOM 1670 O O . TYR A 1 197 ? -1.505 -9.774 -13.671 1.00 90.00 197 TYR A O 1
ATOM 1678 N N . TYR A 1 198 ? 0.102 -11.294 -14.180 1.00 80.69 198 TYR A N 1
ATOM 1679 C CA . TYR A 1 198 ? 0.752 -10.569 -15.259 1.00 80.69 198 TYR A CA 1
ATOM 1680 C C . TYR A 1 198 ? 0.378 -11.197 -16.598 1.00 80.69 198 TYR A C 1
ATOM 1682 O O . TYR A 1 198 ? 0.917 -12.224 -17.001 1.00 80.69 198 TYR A O 1
ATOM 1690 N N . ASP A 1 199 ? -0.516 -10.540 -17.336 1.00 78.62 199 ASP A N 1
ATOM 1691 C CA . ASP A 1 199 ? -0.902 -11.014 -18.672 1.00 78.62 199 ASP A CA 1
ATOM 1692 C C . ASP A 1 199 ? 0.276 -10.978 -19.662 1.00 78.62 199 ASP A C 1
ATOM 1694 O O . ASP A 1 199 ? 0.381 -11.809 -20.558 1.00 78.62 199 ASP A O 1
ATOM 1698 N N . ARG A 1 200 ? 1.194 -10.023 -19.466 1.00 75.81 200 ARG A N 1
ATOM 1699 C CA . ARG A 1 200 ? 2.363 -9.783 -20.331 1.00 75.81 200 ARG A CA 1
ATOM 1700 C C . ARG A 1 200 ? 3.526 -10.759 -20.137 1.00 75.81 200 ARG A C 1
ATOM 1702 O O . ARG A 1 200 ? 4.459 -10.721 -20.931 1.00 75.81 200 ARG A O 1
ATOM 1709 N N . ASP A 1 201 ? 3.505 -11.535 -19.063 1.00 77.44 201 ASP A N 1
ATOM 1710 C CA . ASP A 1 201 ? 4.594 -12.426 -18.664 1.00 77.44 201 ASP A CA 1
ATOM 1711 C C . ASP A 1 201 ? 4.061 -13.857 -18.675 1.00 77.44 201 ASP A C 1
ATOM 1713 O O . ASP A 1 201 ? 3.800 -14.420 -17.630 1.00 77.44 201 ASP A O 1
ATOM 1717 N N . ASP A 1 202 ? 3.734 -14.396 -19.852 1.00 82.62 202 ASP A N 1
ATOM 1718 C CA . ASP A 1 202 ? 3.242 -15.775 -20.028 1.00 82.62 202 ASP A CA 1
ATOM 1719 C C . ASP A 1 202 ? 2.113 -16.206 -19.062 1.00 82.62 202 ASP A C 1
ATOM 1721 O O . ASP A 1 202 ? 2.048 -17.354 -18.615 1.00 82.62 202 ASP A O 1
ATOM 1725 N N . SER A 1 203 ? 1.186 -15.289 -18.753 1.00 82.88 203 SER A N 1
ATOM 1726 C CA . SER A 1 203 ? 0.109 -15.522 -17.779 1.00 82.88 203 SER A CA 1
ATOM 1727 C C . SER A 1 203 ? 0.632 -15.903 -16.381 1.00 82.88 203 SER A C 1
ATOM 1729 O O . SER A 1 203 ? 0.040 -16.740 -15.687 1.00 82.88 203 SER A O 1
ATOM 1731 N N . ASN A 1 204 ? 1.744 -15.293 -15.972 1.00 85.88 204 ASN A N 1
ATOM 1732 C CA . ASN A 1 204 ? 2.401 -15.536 -14.699 1.00 85.88 204 ASN A CA 1
ATOM 1733 C C . ASN A 1 204 ? 1.589 -14.999 -13.517 1.00 85.88 204 ASN A C 1
ATOM 1735 O O . ASN A 1 204 ? 0.917 -13.966 -13.602 1.00 85.88 204 ASN A O 1
ATOM 1739 N N . VAL A 1 205 ? 1.660 -15.715 -12.399 1.00 90.75 205 VAL A N 1
ATOM 1740 C CA . VAL A 1 205 ? 1.129 -15.286 -11.112 1.00 90.75 205 VAL A CA 1
ATOM 1741 C C . VAL A 1 20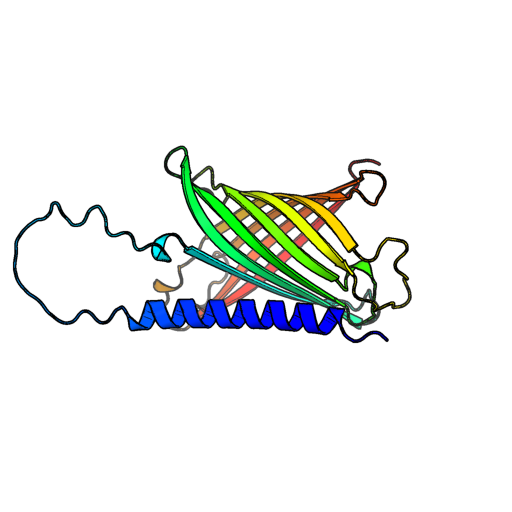5 ? 2.280 -15.215 -10.122 1.00 90.75 205 VAL A C 1
ATOM 1743 O O . VAL A 1 205 ? 2.843 -16.234 -9.739 1.00 90.75 205 VAL A O 1
ATOM 1746 N N . ILE A 1 206 ? 2.570 -14.009 -9.643 1.00 91.44 206 ILE A N 1
ATOM 1747 C CA . ILE A 1 206 ? 3.526 -13.803 -8.556 1.00 91.44 206 ILE A CA 1
ATOM 1748 C C . ILE A 1 206 ? 2.738 -13.637 -7.265 1.00 91.44 206 ILE A C 1
ATOM 1750 O O . ILE A 1 206 ? 1.900 -12.739 -7.154 1.00 91.44 206 ILE A O 1
ATOM 1754 N N . ALA A 1 207 ? 2.998 -14.497 -6.286 1.00 94.06 207 ALA A N 1
ATOM 1755 C CA . ALA A 1 207 ? 2.447 -14.357 -4.948 1.00 94.06 207 ALA A CA 1
ATOM 1756 C C . ALA A 1 207 ? 3.459 -13.649 -4.047 1.00 94.06 207 ALA A C 1
ATOM 1758 O O . ALA A 1 207 ? 4.617 -14.063 -3.967 1.00 94.06 207 ALA A O 1
ATOM 1759 N N . THR A 1 208 ? 3.020 -12.608 -3.343 1.00 94.75 208 THR A N 1
ATOM 1760 C CA . THR A 1 208 ? 3.854 -11.878 -2.385 1.00 94.75 208 THR A CA 1
ATOM 1761 C C . THR A 1 208 ? 3.246 -11.894 -0.990 1.00 94.75 208 THR A C 1
ATOM 1763 O O . THR A 1 208 ? 2.034 -12.039 -0.804 1.00 94.75 208 THR A O 1
ATOM 1766 N N . MET A 1 209 ? 4.111 -11.783 0.013 1.00 96.06 209 MET A N 1
ATOM 1767 C CA . MET A 1 209 ? 3.750 -11.661 1.414 1.00 96.06 209 MET A CA 1
ATOM 1768 C C . MET A 1 209 ? 4.718 -10.700 2.102 1.00 96.06 209 MET A C 1
ATOM 1770 O O . MET A 1 209 ? 5.929 -10.898 2.059 1.00 96.06 209 MET A O 1
ATOM 1774 N N . ASP A 1 210 ? 4.164 -9.714 2.791 1.00 95.06 210 ASP A N 1
ATOM 1775 C CA . ASP A 1 210 ? 4.864 -8.771 3.656 1.00 95.06 210 ASP A CA 1
ATOM 1776 C C . ASP A 1 210 ? 4.304 -8.928 5.081 1.00 95.06 210 ASP A C 1
ATOM 1778 O O . ASP A 1 210 ? 3.098 -8.799 5.322 1.00 95.06 210 ASP A O 1
ATOM 1782 N N . TYR A 1 211 ? 5.172 -9.281 6.028 1.00 95.94 211 TYR A N 1
ATOM 1783 C CA . TYR A 1 211 ? 4.851 -9.417 7.441 1.00 95.94 211 TYR A CA 1
ATOM 1784 C C . TYR A 1 211 ? 5.675 -8.438 8.272 1.00 95.94 211 TYR A C 1
ATOM 1786 O O . TYR A 1 211 ? 6.898 -8.560 8.370 1.00 95.94 211 TYR A O 1
ATOM 1794 N N . LYS A 1 212 ? 4.986 -7.557 9.001 1.00 95.31 212 LYS A N 1
ATOM 1795 C CA . LYS A 1 212 ? 5.612 -6.587 9.904 1.00 95.31 212 LYS A CA 1
ATOM 1796 C C . LYS A 1 212 ? 5.136 -6.796 11.334 1.00 95.31 212 LYS A C 1
ATOM 1798 O O . LYS A 1 212 ? 3.938 -6.879 11.599 1.00 95.31 212 LYS A O 1
ATOM 1803 N N . GLU A 1 213 ? 6.077 -6.826 12.273 1.00 95.19 213 GLU A N 1
ATOM 1804 C CA . GLU A 1 213 ? 5.796 -6.797 13.714 1.00 95.19 213 GLU A CA 1
ATOM 1805 C C . GLU A 1 213 ? 6.459 -5.564 14.326 1.00 95.19 213 GLU A C 1
ATOM 1807 O O . GLU A 1 213 ? 7.688 -5.453 14.337 1.00 95.19 213 GLU A O 1
ATOM 1812 N N . GLY A 1 214 ? 5.642 -4.647 14.840 1.00 93.06 214 GLY A N 1
ATOM 1813 C CA . GLY A 1 214 ? 6.077 -3.376 15.399 1.00 93.06 214 GLY A CA 1
ATOM 1814 C C . GLY A 1 214 ? 5.928 -3.282 16.912 1.00 93.06 214 GLY A C 1
ATOM 1815 O O . GLY A 1 214 ? 4.967 -3.768 17.505 1.00 93.06 214 GLY A O 1
ATOM 1816 N N . LEU A 1 215 ? 6.869 -2.582 17.535 1.00 93.44 215 LEU A N 1
ATOM 1817 C CA . LEU A 1 215 ? 6.836 -2.112 18.911 1.00 93.44 215 LEU A CA 1
ATOM 1818 C C . LEU A 1 215 ? 6.654 -0.596 18.904 1.00 93.44 215 LEU A C 1
ATOM 1820 O O . LEU A 1 215 ? 7.434 0.132 18.287 1.00 93.44 215 LEU A O 1
ATOM 1824 N N . MET A 1 216 ? 5.653 -0.114 19.636 1.00 91.25 216 MET A N 1
ATOM 1825 C CA . MET A 1 216 ? 5.477 1.323 19.842 1.00 91.25 216 MET A CA 1
ATOM 1826 C C . MET A 1 216 ? 6.569 1.826 20.787 1.00 91.25 216 MET A C 1
ATOM 1828 O O . MET A 1 216 ? 6.698 1.336 21.906 1.00 91.25 216 MET A O 1
ATOM 1832 N N . LEU A 1 217 ? 7.359 2.814 20.366 1.00 91.69 217 LEU A N 1
ATOM 1833 C CA . LEU A 1 217 ? 8.404 3.402 21.210 1.00 91.69 217 LEU A CA 1
ATOM 1834 C C . LEU A 1 217 ? 7.867 4.622 21.944 1.00 91.69 217 LEU A C 1
ATOM 1836 O O . LEU A 1 217 ? 7.978 4.716 23.169 1.00 91.69 217 LEU A O 1
ATOM 1840 N N . THR A 1 218 ? 7.263 5.548 21.199 1.00 90.56 218 THR A N 1
ATOM 1841 C CA . THR A 1 218 ? 6.667 6.762 21.754 1.00 90.56 218 THR A CA 1
ATOM 1842 C C . THR A 1 218 ? 5.488 7.256 20.921 1.00 90.56 218 THR A C 1
ATOM 1844 O O . THR A 1 218 ? 5.437 7.042 19.713 1.00 90.56 218 THR A O 1
ATOM 1847 N N . ARG A 1 219 ? 4.524 7.918 21.564 1.00 88.25 219 ARG A N 1
ATOM 1848 C CA . ARG A 1 219 ? 3.367 8.538 20.904 1.00 88.25 219 ARG A CA 1
ATOM 1849 C C . ARG A 1 219 ? 3.135 9.946 21.432 1.00 88.25 219 ARG A C 1
ATOM 1851 O O . ARG A 1 219 ? 3.271 10.179 22.631 1.00 88.25 219 ARG A O 1
ATOM 1858 N N . GLN A 1 220 ? 2.719 10.845 20.546 1.00 88.81 220 GLN A N 1
ATOM 1859 C CA . GLN A 1 220 ? 2.242 12.188 20.865 1.00 88.81 220 GLN A CA 1
ATOM 1860 C C . GLN A 1 220 ? 0.967 12.474 20.058 1.00 88.81 220 GLN A C 1
ATOM 1862 O O . GLN A 1 220 ? 1.024 12.826 18.878 1.00 88.81 220 GLN A O 1
ATOM 1867 N N . GLY A 1 221 ? -0.200 12.288 20.684 1.00 86.00 221 GLY A N 1
ATOM 1868 C CA . GLY A 1 221 ? -1.493 12.375 20.002 1.00 86.00 221 GLY A CA 1
ATOM 1869 C C . GLY A 1 221 ? -1.587 11.400 18.820 1.00 86.00 221 GLY A C 1
ATOM 1870 O O . GLY A 1 221 ? -1.480 10.182 18.990 1.00 86.00 221 GLY A O 1
ATOM 1871 N N . ASN A 1 222 ? -1.760 11.936 17.609 1.00 83.94 222 ASN A N 1
ATOM 1872 C CA . ASN A 1 222 ? -1.880 11.140 16.381 1.00 83.94 222 ASN A CA 1
ATOM 1873 C C . ASN A 1 222 ? -0.538 10.638 15.833 1.00 83.94 222 ASN A C 1
ATOM 1875 O O . ASN A 1 222 ? -0.536 9.736 15.001 1.00 83.94 222 ASN A O 1
ATOM 1879 N N . LEU A 1 223 ? 0.587 11.177 16.309 1.00 85.94 223 LEU A N 1
ATOM 1880 C CA . LEU A 1 223 ? 1.918 10.782 15.862 1.00 85.94 223 LEU A CA 1
ATOM 1881 C C . LEU A 1 223 ? 2.439 9.608 16.698 1.00 85.94 223 LEU A C 1
ATOM 1883 O O . LEU A 1 223 ? 2.472 9.704 17.925 1.00 85.94 223 LEU A O 1
ATOM 1887 N N . SER A 1 224 ? 2.866 8.530 16.040 1.00 88.31 224 SER A N 1
ATOM 1888 C CA . SER A 1 224 ? 3.536 7.379 16.661 1.00 88.31 224 SER A CA 1
ATOM 1889 C C . SER A 1 224 ? 4.946 7.239 16.101 1.00 88.31 224 SER A C 1
ATOM 1891 O O . SER A 1 224 ? 5.166 7.477 14.915 1.00 88.31 224 SER A O 1
ATOM 1893 N N . PHE A 1 225 ? 5.883 6.847 16.955 1.00 90.69 225 PHE A N 1
ATOM 1894 C CA . PHE A 1 225 ? 7.228 6.441 16.580 1.00 90.69 225 PHE A CA 1
ATOM 1895 C C . PHE A 1 225 ? 7.424 5.010 17.042 1.00 90.69 225 PHE A C 1
ATOM 1897 O O . PHE A 1 225 ? 7.396 4.724 18.244 1.00 90.69 225 PHE A O 1
ATOM 1904 N N . ASP A 1 226 ? 7.650 4.134 16.078 1.00 92.25 226 ASP A N 1
ATOM 1905 C CA . ASP A 1 226 ? 7.657 2.697 16.281 1.00 92.25 226 ASP A CA 1
ATOM 1906 C C . ASP A 1 226 ? 8.956 2.118 15.710 1.00 92.25 226 ASP A C 1
ATOM 1908 O O . ASP A 1 226 ? 9.576 2.698 14.817 1.00 92.25 226 ASP A O 1
ATOM 1912 N N . ALA A 1 227 ? 9.372 0.970 16.229 1.00 92.50 227 ALA A N 1
ATOM 1913 C CA . ALA A 1 227 ? 10.394 0.136 15.608 1.00 92.50 227 ALA A CA 1
ATOM 1914 C C . ALA A 1 227 ? 9.752 -1.187 15.222 1.00 92.50 227 ALA A C 1
ATOM 1916 O O . ALA A 1 227 ? 8.980 -1.732 16.004 1.00 92.50 227 ALA A O 1
ATOM 1917 N N . TYR A 1 228 ? 10.075 -1.719 14.052 1.00 93.62 228 TYR A N 1
ATOM 1918 C CA . TYR A 1 228 ? 9.505 -2.976 13.593 1.00 93.62 228 TYR A CA 1
ATOM 1919 C C . TYR A 1 228 ? 10.559 -3.866 12.950 1.00 93.62 228 TYR A C 1
ATOM 1921 O O . TYR A 1 228 ? 11.634 -3.413 12.553 1.00 93.62 228 TYR A O 1
ATOM 1929 N N . VAL A 1 229 ? 10.232 -5.150 12.880 1.00 94.75 229 VAL A N 1
ATOM 1930 C CA . VAL A 1 229 ? 10.911 -6.116 12.019 1.00 94.75 229 VAL A CA 1
ATOM 1931 C C . VAL A 1 229 ? 10.017 -6.400 10.824 1.00 94.75 229 VAL A C 1
ATOM 1933 O O . VAL A 1 229 ? 8.798 -6.481 10.987 1.00 94.75 229 VAL A O 1
ATOM 1936 N N . ASN A 1 230 ? 10.627 -6.528 9.648 1.00 94.81 230 ASN A N 1
ATOM 1937 C CA . ASN A 1 230 ? 9.940 -6.891 8.418 1.00 94.81 230 ASN A CA 1
ATOM 1938 C C . ASN A 1 230 ? 10.438 -8.246 7.903 1.00 94.81 230 ASN A C 1
ATOM 1940 O O . ASN A 1 230 ? 11.635 -8.535 7.981 1.00 94.81 230 ASN A O 1
ATOM 1944 N N . LEU A 1 231 ? 9.522 -9.051 7.378 1.00 95.56 231 LEU A N 1
ATOM 1945 C CA . LEU A 1 231 ? 9.794 -10.231 6.582 1.00 95.56 231 LEU A CA 1
ATOM 1946 C C . LEU A 1 231 ? 8.986 -10.153 5.288 1.00 95.56 231 LEU A C 1
ATOM 1948 O O . LEU A 1 231 ? 7.760 -10.196 5.310 1.00 95.56 231 LEU A O 1
ATOM 1952 N N . GLU A 1 232 ? 9.702 -10.119 4.173 1.00 94.12 232 GLU A N 1
ATOM 1953 C CA . GLU A 1 232 ? 9.131 -10.121 2.832 1.00 94.12 232 GLU A CA 1
ATOM 1954 C C . GLU A 1 232 ? 9.451 -11.450 2.145 1.00 94.12 232 GLU A C 1
ATOM 1956 O O . GLU A 1 232 ? 10.557 -11.986 2.265 1.00 94.12 232 GLU A O 1
ATOM 1961 N N . ALA A 1 233 ? 8.471 -11.997 1.437 1.00 94.56 233 ALA A N 1
ATOM 1962 C CA . ALA A 1 233 ? 8.615 -13.186 0.617 1.00 94.56 233 ALA A CA 1
ATOM 1963 C C . ALA A 1 233 ? 7.842 -13.005 -0.688 1.00 94.56 233 ALA A C 1
ATOM 1965 O O . ALA A 1 233 ? 6.723 -12.496 -0.693 1.00 94.56 233 ALA A O 1
ATOM 1966 N N . ALA A 1 234 ? 8.421 -13.474 -1.786 1.00 93.38 234 ALA A N 1
ATOM 1967 C CA . ALA A 1 234 ? 7.762 -13.550 -3.077 1.00 93.38 234 ALA A CA 1
ATOM 1968 C C . ALA A 1 234 ? 8.069 -14.905 -3.713 1.00 93.38 234 ALA A C 1
ATOM 1970 O O . ALA A 1 234 ? 9.162 -15.445 -3.531 1.00 93.38 234 ALA A O 1
ATOM 1971 N N . THR A 1 235 ? 7.100 -15.457 -4.432 1.00 93.94 235 THR A N 1
ATOM 1972 C CA . THR A 1 235 ? 7.273 -16.673 -5.224 1.00 93.94 235 THR A CA 1
ATOM 1973 C C . THR A 1 235 ? 6.573 -16.513 -6.559 1.00 93.94 235 THR A C 1
ATOM 1975 O O . THR A 1 235 ? 5.455 -15.998 -6.626 1.00 93.94 235 THR A O 1
ATOM 1978 N N . ASP A 1 236 ? 7.235 -16.987 -7.604 1.00 92.50 236 ASP A N 1
ATOM 1979 C CA . ASP A 1 236 ? 6.569 -17.351 -8.844 1.00 92.50 236 ASP A CA 1
ATOM 1980 C C . ASP A 1 236 ? 5.709 -18.595 -8.560 1.00 92.50 236 ASP A C 1
ATOM 1982 O O . ASP A 1 236 ? 6.149 -19.496 -7.838 1.00 92.50 236 ASP A O 1
ATOM 1986 N N . VAL A 1 237 ? 4.448 -18.594 -8.989 1.00 89.62 237 VAL A N 1
ATOM 1987 C CA . VAL A 1 237 ? 3.510 -19.709 -8.762 1.00 89.62 237 VAL A CA 1
ATOM 1988 C C . VAL A 1 237 ? 3.528 -20.702 -9.928 1.00 89.62 237 VAL A C 1
ATOM 1990 O O . VAL A 1 237 ? 3.036 -21.824 -9.785 1.00 89.62 237 VAL A O 1
ATOM 1993 N N . ASN A 1 238 ? 4.072 -20.298 -11.073 1.00 86.38 238 ASN A N 1
ATOM 1994 C CA . ASN A 1 238 ? 4.071 -21.081 -12.298 1.00 86.38 238 ASN A CA 1
ATOM 1995 C C . ASN A 1 238 ? 5.349 -21.932 -12.469 1.00 86.38 238 ASN A C 1
ATOM 1997 O O . ASN A 1 238 ? 5.324 -22.857 -13.286 1.00 86.38 238 ASN A O 1
ATOM 2001 N N . ASP A 1 239 ? 6.404 -21.664 -11.688 1.00 74.56 239 ASP A N 1
ATOM 2002 C CA . ASP A 1 239 ? 7.656 -22.446 -11.592 1.00 74.56 239 ASP A CA 1
ATOM 2003 C C . ASP A 1 239 ? 7.561 -23.687 -10.672 1.00 74.56 239 ASP A C 1
ATOM 2005 O O . ASP A 1 239 ? 8.100 -24.759 -11.056 1.00 74.56 239 ASP A O 1
#

Organism: NCBI:txid412755

Secondary structure (DSSP, 8-state):
---HHHHHHHHHHHHHHHHHHHHHHHHHHS-----------TTSTTS---GGGGEEEEEEEEEEEETTTTTEEEEEEEEEEEEEEEEETTEEEEEEEEEEEEEESS--GGGSEEEEEEEEEE---SSSEEEEEEEEEEEEE-S--SSS---S-SEEEEEEEEEEEEEEES--GGG--SEEE-TTT-EEEEEEEEEEEETTTTTEEEEEEEEEEEEEEEEETTEEEEEEEEEEEEEES--

Foldseek 3Di:
DADPPVVVVVVVVVVVVVVVVVVVVVVVVVPDDDDDDDDDDPPPVPPPPDQVVFKDKDKDKDWDFDVVVVRKIKIKIKMKIKGQDDDDPNWGWIKIKMWMAIDIPQQDQVRAKIKIWMKIKTDPDPVWQKIWMKIKIKMATDPRHGVDDDPFDRIAIKIKTWMKTKDWDDQDLVNDAAKDAFPDPTWMKIKTKMWMQGPGPVRKIKIKIKIKIWGFGMDGRPDTDIDIDIDIDMDTPVD